Protein AF-A0A2S9FJS0-F1 (afdb_monomer_lite)

Sequence (184 aa):
WLSAYAKPGQVIAACWEDPPFFSSETDPLVGPGITASIGPLFGLWSHYLGDQWSIGDWDGFIAAVPRELADWQAHVALVVGTAEPSQNLREYDPEWGRAFITGSFAASCPHHVMLSQVKVPVLFTHHFRMIDEGSGGLIGACADPQAERVVQLVRRAGQRITYRSFPMMAHSMHGQDPTLFADT

Radius of gyration: 17.56 Å; chains: 1; bounding box: 42×35×49 Å

pLDDT: mean 89.98, std 10.53, range [45.78, 98.62]

Foldseek 3Di:
DDPDPDDPPPDAEEEAQAALQQQLACDGPDDHHVVLALLQVLVLLLQQCPDPVRNPVLVVSLVCLVPRDDPVSSVVVCVQDDVHGHPCSVVDDSVVSVCSNVRVVCPVPRSLVVLLQDDHAYEYEHEAWDQDPPSSGIDGSDDPGSLVSSCVSNVNSVYHYHYHYHNPDHSPCCVVPVPVVVVD

Structure (mmCIF, N/CA/C/O backbone):
data_AF-A0A2S9FJS0-F1
#
_entry.id   AF-A0A2S9FJS0-F1
#
loop_
_atom_site.group_PDB
_atom_site.id
_atom_site.type_symbol
_atom_site.label_atom_id
_atom_site.label_alt_id
_atom_site.label_comp_id
_atom_site.label_asym_id
_atom_site.label_entity_id
_atom_site.label_seq_id
_atom_site.pdbx_PDB_ins_code
_atom_site.Cartn_x
_atom_site.Cartn_y
_atom_site.Cartn_z
_atom_site.occupancy
_atom_site.B_iso_or_equiv
_atom_site.auth_seq_id
_atom_site.auth_comp_id
_atom_site.auth_asym_id
_atom_site.auth_atom_id
_atom_site.pdbx_PDB_model_num
ATOM 1 N N . TRP A 1 1 ? 4.093 0.765 8.298 1.00 46.88 1 TRP A N 1
ATOM 2 C CA . TRP A 1 1 ? 3.250 -0.433 8.068 1.00 46.88 1 TRP A CA 1
ATOM 3 C C . TRP A 1 1 ? 3.248 -1.424 9.225 1.00 46.88 1 TRP A C 1
ATOM 5 O O . TRP A 1 1 ? 3.291 -2.624 9.003 1.00 46.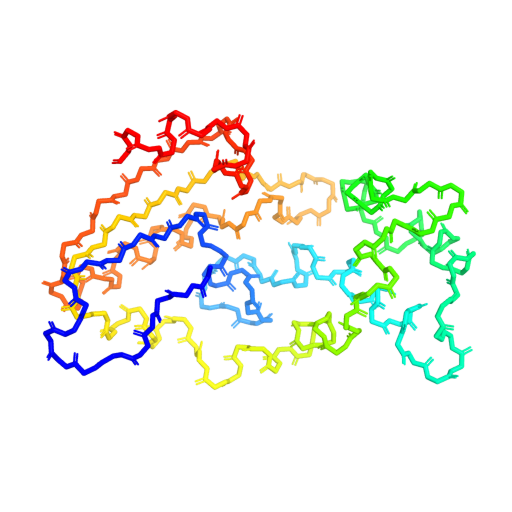88 1 TRP A O 1
ATOM 15 N N . LEU A 1 2 ? 3.176 -0.957 10.475 1.00 45.78 2 LEU A N 1
ATOM 16 C CA . LEU A 1 2 ? 3.283 -1.835 11.643 1.00 45.78 2 LEU A CA 1
ATOM 17 C C . LEU A 1 2 ? 2.132 -1.564 12.613 1.00 45.78 2 LEU A C 1
ATOM 19 O O . LEU A 1 2 ? 2.289 -0.874 13.614 1.00 45.78 2 LEU A O 1
ATOM 23 N N . SER A 1 3 ? 0.963 -2.134 12.316 1.00 55.38 3 SER A N 1
ATOM 24 C CA . SER A 1 3 ? -0.015 -2.422 13.369 1.00 55.38 3 SER A CA 1
ATOM 25 C C . SER A 1 3 ? 0.416 -3.717 14.043 1.00 55.38 3 SER A C 1
ATOM 27 O O . SER A 1 3 ? 0.196 -4.801 13.511 1.00 55.38 3 SER A O 1
ATOM 29 N N . ALA A 1 4 ? 1.109 -3.598 15.174 1.00 59.81 4 ALA A N 1
ATOM 30 C CA . ALA A 1 4 ? 1.678 -4.747 15.863 1.00 59.81 4 ALA A CA 1
ATOM 31 C C . ALA A 1 4 ? 0.588 -5.711 16.360 1.00 59.81 4 ALA A C 1
ATOM 33 O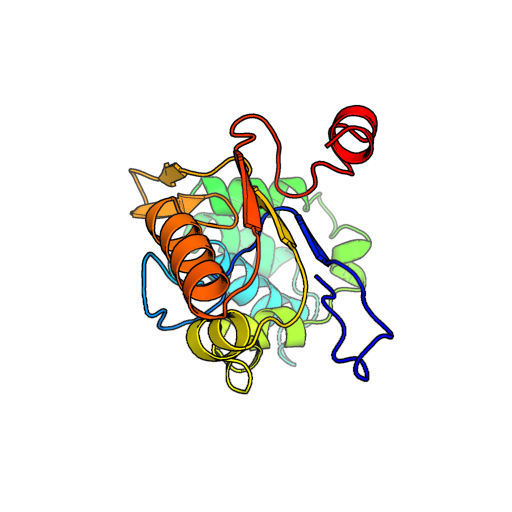 O . ALA A 1 4 ? -0.391 -5.291 16.983 1.00 59.81 4 ALA A O 1
ATOM 34 N N . TYR A 1 5 ? 0.803 -7.016 16.170 1.00 68.50 5 TYR A N 1
ATOM 35 C CA . TYR A 1 5 ? 0.072 -8.025 16.930 1.00 68.50 5 TYR A CA 1
ATOM 36 C C . TYR A 1 5 ? 0.541 -7.959 18.387 1.00 68.50 5 TYR A C 1
ATOM 38 O O . TYR A 1 5 ? 1.646 -8.384 18.722 1.00 68.50 5 TYR A O 1
ATOM 46 N N . ALA A 1 6 ? -0.288 -7.374 19.247 1.00 77.88 6 ALA A N 1
ATOM 47 C CA . ALA A 1 6 ? 0.041 -7.094 20.637 1.00 77.88 6 ALA A CA 1
ATOM 48 C C . ALA A 1 6 ? -0.974 -7.741 21.588 1.00 77.88 6 ALA A C 1
ATOM 50 O O . ALA A 1 6 ? -2.107 -8.045 21.204 1.00 77.88 6 ALA A O 1
ATOM 51 N N . LYS A 1 7 ? -0.587 -7.945 22.852 1.00 79.62 7 LYS A N 1
ATOM 52 C CA . LYS A 1 7 ? -1.515 -8.458 23.870 1.00 79.62 7 LYS A CA 1
ATOM 53 C C . LYS A 1 7 ? -2.625 -7.427 24.136 1.00 79.62 7 LYS A C 1
ATOM 55 O O . LYS A 1 7 ? -2.378 -6.223 23.998 1.00 79.62 7 LYS A O 1
ATOM 60 N N . PRO A 1 8 ? -3.825 -7.862 24.568 1.00 79.88 8 PRO A N 1
ATOM 61 C CA . PRO A 1 8 ? -4.893 -6.950 24.971 1.00 79.88 8 PRO A CA 1
ATOM 62 C C . PRO A 1 8 ? -4.386 -5.865 25.933 1.00 79.88 8 PRO A C 1
ATOM 64 O O . PRO A 1 8 ? -3.722 -6.170 26.922 1.00 79.88 8 PRO A O 1
ATOM 67 N N . GLY A 1 9 ? -4.674 -4.600 25.616 1.00 83.06 9 GLY A N 1
ATOM 68 C CA . GLY A 1 9 ? -4.259 -3.436 26.407 1.00 83.06 9 GLY A CA 1
ATOM 69 C C . GLY A 1 9 ? -2.855 -2.879 26.126 1.00 83.06 9 GLY A C 1
ATOM 70 O O . GLY A 1 9 ? -2.541 -1.816 26.648 1.00 83.06 9 GLY A O 1
ATOM 71 N N . GLN A 1 10 ? -2.017 -3.525 25.301 1.00 88.81 10 GLN A N 1
ATOM 72 C CA . GLN A 1 10 ? -0.701 -2.968 24.925 1.00 88.81 10 GLN A CA 1
ATOM 73 C C . GLN A 1 10 ? -0.774 -1.910 23.813 1.00 88.81 10 GLN A C 1
ATOM 75 O O . GLN A 1 10 ? 0.091 -1.044 23.733 1.00 88.81 10 GLN A O 1
ATOM 80 N N . VAL A 1 11 ? -1.795 -1.982 22.959 1.00 89.81 11 VAL A N 1
ATOM 81 C CA . VAL A 1 11 ? -2.090 -0.989 21.919 1.00 89.81 11 VAL A CA 1
ATOM 82 C C . VAL A 1 11 ? -3.442 -0.371 22.253 1.00 89.81 11 VAL A C 1
ATOM 84 O O . VAL A 1 11 ? -4.392 -1.096 22.548 1.00 89.81 11 VAL A O 1
ATOM 87 N N . ILE A 1 12 ? -3.518 0.962 22.226 1.00 91.50 12 ILE A N 1
ATOM 88 C CA . ILE A 1 12 ? -4.733 1.729 22.560 1.00 91.50 12 ILE A CA 1
ATOM 89 C C . ILE A 1 12 ? -5.402 2.366 21.337 1.00 91.50 12 ILE A C 1
ATOM 91 O O . ILE A 1 12 ? -6.588 2.677 21.388 1.00 91.50 12 ILE A O 1
ATOM 95 N N . ALA A 1 13 ? -4.654 2.546 20.248 1.00 92.81 13 ALA A N 1
ATOM 96 C CA . ALA A 1 13 ? -5.101 3.049 18.953 1.00 92.81 13 ALA A CA 1
ATOM 97 C C . ALA A 1 13 ? -4.080 2.647 17.874 1.00 92.81 13 ALA A C 1
ATOM 99 O O . ALA A 1 13 ? -2.946 2.297 18.206 1.00 92.81 13 ALA A O 1
ATOM 100 N N . ALA A 1 14 ? -4.458 2.723 16.599 1.00 93.44 14 ALA A N 1
ATOM 101 C CA . ALA A 1 14 ? -3.545 2.567 15.467 1.00 93.44 14 ALA A CA 1
ATOM 102 C C . ALA A 1 14 ? -3.646 3.764 14.509 1.00 93.44 14 ALA A C 1
ATOM 104 O O . ALA A 1 14 ? -4.745 4.246 14.238 1.00 93.44 14 ALA A O 1
ATOM 105 N N . CYS A 1 15 ? -2.505 4.210 13.980 1.00 94.31 15 CYS A N 1
ATOM 106 C CA . CYS A 1 15 ? -2.443 5.127 12.844 1.00 94.31 15 CYS A CA 1
ATOM 107 C C . CYS A 1 15 ? -2.043 4.336 11.593 1.00 94.31 15 CYS A C 1
ATOM 109 O O . CYS A 1 15 ? -1.062 3.585 11.611 1.00 94.31 15 CYS A O 1
ATOM 111 N N . TRP A 1 16 ? -2.830 4.471 10.531 1.00 95.56 16 TRP A N 1
ATOM 112 C CA . TRP A 1 16 ? -2.608 3.868 9.224 1.00 95.56 16 TRP A CA 1
ATOM 113 C C . TRP A 1 16 ? -2.436 4.978 8.200 1.00 95.56 16 TRP A C 1
ATOM 115 O O . TRP A 1 16 ? -3.412 5.575 7.745 1.00 95.56 16 TRP A O 1
ATOM 125 N N . GLU A 1 17 ? -1.182 5.236 7.859 1.00 96.00 17 GLU A N 1
ATOM 126 C CA . GLU A 1 17 ? -0.817 6.200 6.836 1.00 96.00 17 GLU A CA 1
ATOM 127 C C . GLU A 1 17 ? -0.865 5.542 5.454 1.00 96.00 17 GLU A C 1
ATOM 129 O O . GLU A 1 17 ? -0.035 4.692 5.163 1.00 96.00 17 GLU A O 1
ATOM 134 N N . ASP A 1 18 ? -1.860 5.909 4.647 1.00 96.75 18 ASP A N 1
ATOM 135 C CA . ASP A 1 18 ? -2.085 5.533 3.238 1.00 96.75 18 ASP A CA 1
ATOM 136 C C . ASP A 1 18 ? -2.119 4.037 2.847 1.00 96.75 18 ASP A C 1
ATOM 138 O O . ASP A 1 18 ? -1.372 3.611 1.967 1.00 96.75 18 ASP A O 1
ATOM 142 N N . PRO A 1 19 ? -2.931 3.173 3.496 1.00 95.12 19 PRO A N 1
ATOM 143 C CA . PRO A 1 19 ? -2.927 1.726 3.257 1.00 95.12 19 PRO A CA 1
ATOM 144 C C . PRO A 1 19 ? -3.186 1.236 1.836 1.00 95.12 19 PRO A C 1
ATOM 146 O O . PRO A 1 19 ? -4.333 1.294 1.399 1.00 95.12 19 PRO A O 1
ATOM 149 N N . PRO A 1 20 ? -2.227 0.510 1.216 1.00 95.06 20 PRO A N 1
ATOM 150 C CA . PRO A 1 20 ? -2.509 -0.398 0.116 1.00 95.06 20 PRO A CA 1
ATOM 151 C C . PRO A 1 20 ? -3.174 -1.688 0.626 1.00 95.06 20 PRO A C 1
ATOM 153 O O . PRO A 1 20 ? -2.790 -2.809 0.283 1.00 95.06 20 PRO A O 1
ATOM 156 N N . PHE A 1 21 ? -4.178 -1.540 1.496 1.00 95.88 21 PHE A N 1
ATOM 157 C CA . PHE A 1 21 ? -5.095 -2.621 1.816 1.00 95.88 21 PHE A CA 1
ATOM 158 C C . PHE A 1 21 ? -5.835 -2.998 0.536 1.00 95.88 21 PHE A C 1
ATOM 160 O O . PHE A 1 21 ? -6.301 -2.124 -0.195 1.00 95.88 21 PHE A O 1
ATOM 167 N N . PHE A 1 22 ? -5.954 -4.304 0.298 1.00 96.62 22 PHE A N 1
ATOM 168 C CA . PHE A 1 22 ? -6.443 -4.907 -0.947 1.00 96.62 22 PHE A CA 1
ATOM 169 C C . PHE A 1 22 ? -5.499 -4.722 -2.143 1.00 96.62 22 PHE A C 1
ATOM 171 O O . PHE A 1 22 ? -5.078 -5.710 -2.724 1.00 96.62 22 PHE A O 1
ATOM 178 N N . SER A 1 23 ? -5.073 -3.512 -2.485 1.00 96.50 23 SER A N 1
ATOM 179 C CA . SER A 1 23 ? -4.191 -3.266 -3.642 1.00 96.50 23 SER A CA 1
ATOM 180 C C . SER A 1 23 ? -2.799 -3.904 -3.569 1.00 96.50 23 SER A C 1
ATOM 182 O O . SER A 1 23 ? -2.145 -4.027 -4.598 1.00 96.50 23 SER A O 1
ATOM 184 N N . SER A 1 24 ? -2.335 -4.344 -2.395 1.00 94.75 24 SER A N 1
ATOM 185 C CA . SER A 1 24 ? -1.127 -5.178 -2.263 1.00 94.75 24 SER A CA 1
ATOM 186 C C . SER A 1 24 ? -1.376 -6.691 -2.398 1.00 94.75 24 SER A C 1
ATOM 188 O O . SER A 1 24 ? -0.421 -7.467 -2.418 1.00 94.75 24 SER A O 1
ATOM 190 N N . GLU A 1 25 ? -2.632 -7.128 -2.517 1.00 95.56 25 GLU A N 1
ATOM 191 C CA . GLU A 1 25 ? -3.011 -8.510 -2.839 1.00 95.56 25 GLU A CA 1
ATOM 192 C C . GLU A 1 25 ? -2.953 -8.730 -4.361 1.00 95.56 25 GLU A C 1
ATOM 194 O O . GLU A 1 25 ? -3.166 -7.808 -5.151 1.00 95.56 25 GLU A O 1
ATOM 199 N N . THR A 1 26 ? -2.686 -9.963 -4.794 1.00 95.44 26 THR A N 1
ATOM 200 C CA . THR A 1 26 ? -2.729 -10.347 -6.217 1.00 95.44 26 THR A CA 1
ATOM 201 C C . THR A 1 26 ? -4.155 -10.530 -6.737 1.00 95.44 26 THR A C 1
ATOM 203 O O . THR A 1 26 ? -4.421 -10.192 -7.886 1.00 95.44 26 THR A O 1
ATOM 206 N N . ASP A 1 27 ? -5.066 -11.011 -5.887 1.00 94.38 27 ASP A N 1
ATOM 207 C CA . ASP A 1 27 ? -6.500 -11.182 -6.165 1.00 94.38 27 ASP A CA 1
ATOM 208 C C . ASP A 1 27 ? -7.334 -10.585 -5.012 1.00 94.38 27 ASP A C 1
ATOM 210 O O . ASP A 1 27 ? -7.745 -11.300 -4.090 1.00 94.38 27 ASP A O 1
ATOM 214 N N . PRO A 1 28 ? -7.500 -9.250 -4.966 1.00 95.56 28 PRO A N 1
ATOM 215 C CA . PRO A 1 28 ? -8.224 -8.598 -3.887 1.00 95.56 28 PRO A CA 1
ATOM 216 C C . PRO A 1 28 ? -9.738 -8.765 -3.969 1.00 95.56 28 PRO A C 1
ATOM 218 O O . PRO A 1 28 ? -10.357 -8.693 -5.026 1.00 95.56 28 PRO A O 1
ATOM 221 N N . LEU A 1 29 ? -10.370 -8.784 -2.793 1.00 96.06 29 LEU A N 1
ATOM 222 C CA . LEU A 1 29 ? -11.834 -8.764 -2.657 1.00 96.06 29 LEU A CA 1
ATOM 223 C C . LEU A 1 29 ? -12.498 -7.513 -3.283 1.00 96.06 29 LEU A C 1
ATOM 225 O O . LEU A 1 29 ? -13.712 -7.495 -3.491 1.00 96.06 29 LEU A O 1
ATOM 229 N N . VAL A 1 30 ? -11.743 -6.432 -3.498 1.00 97.38 30 VAL A N 1
ATOM 230 C CA . VAL A 1 30 ? -12.244 -5.153 -4.017 1.00 97.38 30 VAL A CA 1
ATOM 231 C C . VAL A 1 30 ? -11.127 -4.349 -4.689 1.00 97.38 30 VAL A C 1
ATOM 233 O O . VAL A 1 30 ? -10.017 -4.260 -4.168 1.00 97.38 30 VAL A O 1
ATOM 236 N N . GLY A 1 31 ? -11.456 -3.689 -5.803 1.00 96.12 31 GLY A N 1
ATOM 237 C CA . GLY A 1 31 ? -10.547 -2.796 -6.527 1.00 96.12 31 GLY A CA 1
ATOM 238 C C . GLY A 1 31 ? -9.400 -3.518 -7.253 1.00 96.12 31 GLY A C 1
ATOM 239 O O . GLY A 1 31 ? -9.389 -4.745 -7.318 1.00 96.12 31 GLY A O 1
ATOM 240 N N . PRO A 1 32 ? -8.452 -2.765 -7.832 1.00 96.62 32 PRO A N 1
ATOM 241 C CA . PRO A 1 32 ? -7.289 -3.328 -8.514 1.00 96.62 32 PRO A CA 1
ATOM 242 C C . PRO A 1 32 ? -6.270 -3.895 -7.515 1.00 96.62 32 PRO A C 1
ATOM 244 O O . PRO A 1 32 ? -6.034 -3.303 -6.460 1.00 96.62 32 PRO A O 1
ATOM 247 N N . GLY A 1 33 ? -5.674 -5.038 -7.862 1.00 96.06 33 GLY A N 1
ATOM 248 C CA . GLY A 1 33 ? -4.585 -5.676 -7.113 1.00 96.06 33 GLY A CA 1
ATOM 249 C C . GLY A 1 33 ? -3.197 -5.202 -7.544 1.00 96.06 33 GLY A C 1
ATOM 250 O O . GLY A 1 33 ? -3.056 -4.362 -8.435 1.00 96.06 33 GLY A O 1
ATOM 251 N N . ILE A 1 34 ? -2.158 -5.783 -6.944 1.00 95.94 34 ILE A N 1
ATOM 252 C CA . ILE A 1 34 ? -0.774 -5.294 -7.057 1.00 95.94 34 ILE A CA 1
ATOM 253 C C . ILE A 1 34 ? -0.238 -5.338 -8.491 1.00 95.94 34 ILE A C 1
ATOM 255 O O . ILE A 1 34 ? 0.489 -4.441 -8.916 1.00 95.94 34 ILE A O 1
ATOM 259 N N . THR A 1 35 ? -0.654 -6.338 -9.268 1.00 94.88 35 THR A N 1
ATOM 260 C CA . THR A 1 35 ? -0.325 -6.509 -10.693 1.00 94.88 35 THR A CA 1
ATOM 261 C C . THR A 1 35 ? -0.952 -5.437 -11.589 1.00 94.88 35 THR A C 1
ATOM 263 O O . THR A 1 35 ? -0.402 -5.140 -12.644 1.00 94.88 35 THR A O 1
ATOM 266 N N . ALA A 1 36 ? -2.048 -4.814 -11.146 1.00 94.94 36 ALA A N 1
ATOM 267 C CA . ALA A 1 36 ? -2.696 -3.658 -11.768 1.00 94.94 36 ALA A CA 1
ATOM 268 C C . ALA A 1 36 ? -2.339 -2.337 -11.048 1.00 94.94 36 ALA A C 1
ATOM 270 O O . ALA A 1 36 ? -3.096 -1.369 -11.090 1.00 94.94 36 ALA A O 1
ATOM 271 N N . SER A 1 37 ? -1.199 -2.296 -10.353 1.00 95.25 37 SER A N 1
ATOM 272 C CA . SER A 1 37 ? -0.650 -1.111 -9.684 1.00 95.25 37 SER A CA 1
ATOM 273 C C . SER A 1 37 ? 0.882 -1.115 -9.814 1.00 95.25 37 SER A C 1
ATOM 275 O O . SER A 1 37 ? 1.389 -1.274 -10.920 1.00 95.25 37 SER A O 1
ATOM 277 N N . ILE A 1 38 ? 1.653 -0.938 -8.737 1.00 94.31 38 ILE A N 1
ATOM 278 C CA . ILE A 1 38 ? 3.127 -0.850 -8.773 1.00 94.31 38 ILE A CA 1
ATOM 279 C C . ILE A 1 38 ? 3.843 -2.200 -9.016 1.00 94.31 38 ILE A C 1
ATOM 281 O O . ILE A 1 38 ? 5.045 -2.227 -9.273 1.00 94.31 38 ILE A O 1
ATOM 285 N N . GLY A 1 39 ? 3.126 -3.328 -8.972 1.00 94.69 39 GLY A N 1
ATOM 286 C CA . GLY A 1 39 ? 3.680 -4.685 -9.056 1.00 94.69 39 GLY A CA 1
ATOM 287 C C . GLY A 1 39 ? 4.613 -4.978 -10.242 1.00 94.69 39 GLY A C 1
ATOM 288 O O . GLY A 1 39 ? 5.627 -5.633 -10.015 1.00 94.69 39 GLY A O 1
ATOM 289 N N . PRO A 1 40 ? 4.366 -4.491 -11.475 1.00 94.75 40 PRO A N 1
ATOM 290 C CA . PRO A 1 40 ? 5.295 -4.675 -12.594 1.00 94.75 40 PRO A CA 1
ATOM 291 C C . PRO A 1 40 ? 6.713 -4.144 -12.320 1.00 94.75 40 PRO A C 1
ATOM 293 O O . PRO A 1 40 ? 7.690 -4.808 -12.665 1.00 94.75 40 PRO A O 1
ATOM 296 N N . LEU A 1 41 ? 6.852 -3.020 -11.603 1.00 92.25 41 LEU A N 1
ATOM 297 C CA . LEU A 1 41 ? 8.162 -2.500 -11.185 1.00 92.25 41 LEU A CA 1
ATOM 298 C C . LEU A 1 41 ? 8.843 -3.427 -10.166 1.00 92.25 41 LEU A C 1
ATOM 300 O O . LEU A 1 41 ? 10.043 -3.677 -10.263 1.00 92.25 41 LEU A O 1
ATOM 304 N N . PHE A 1 42 ? 8.082 -3.996 -9.227 1.00 92.50 42 PHE A N 1
ATOM 305 C CA . PHE A 1 42 ? 8.603 -5.003 -8.294 1.00 92.50 42 PHE A CA 1
ATOM 306 C C . PHE A 1 42 ? 9.023 -6.296 -9.013 1.00 92.50 42 PHE A C 1
ATOM 308 O O . PHE A 1 42 ? 9.975 -6.946 -8.584 1.00 92.50 42 PHE A O 1
ATOM 315 N N . GLY A 1 43 ? 8.362 -6.639 -10.125 1.00 92.06 43 GLY A N 1
ATOM 316 C CA . GLY A 1 43 ? 8.775 -7.704 -11.041 1.00 92.06 43 GLY A CA 1
ATOM 317 C C . GLY A 1 43 ? 10.149 -7.447 -11.650 1.00 92.06 43 GLY A C 1
ATOM 318 O O . GLY A 1 43 ? 11.037 -8.291 -11.529 1.00 92.06 43 GLY A O 1
ATOM 319 N N . LEU A 1 44 ? 10.358 -6.257 -12.220 1.00 91.25 44 LEU A N 1
ATOM 320 C CA . LEU A 1 44 ? 11.657 -5.869 -12.772 1.00 91.25 44 LEU A CA 1
ATOM 321 C C . LEU A 1 44 ? 12.758 -5.828 -11.703 1.00 91.25 44 LEU A C 1
ATOM 323 O O . LEU A 1 44 ? 13.839 -6.357 -11.945 1.00 91.25 44 LEU A O 1
ATOM 327 N N . TRP A 1 45 ? 12.501 -5.274 -10.514 1.00 89.69 45 TRP A N 1
ATOM 328 C CA . TRP A 1 45 ? 13.485 -5.298 -9.421 1.00 89.69 45 TRP A CA 1
ATOM 329 C C . TRP A 1 45 ? 13.798 -6.720 -8.943 1.00 89.69 45 TRP A C 1
ATOM 331 O O . TRP A 1 45 ? 14.966 -7.046 -8.764 1.00 89.69 45 TRP A O 1
ATOM 341 N N . SER A 1 46 ? 12.795 -7.592 -8.791 1.00 90.00 46 SER A N 1
ATOM 342 C CA . SER A 1 46 ? 13.026 -9.003 -8.449 1.00 90.00 46 SER A CA 1
ATOM 343 C C . SER A 1 46 ? 13.924 -9.693 -9.480 1.00 90.00 46 SER A C 1
ATOM 345 O O . SER A 1 46 ? 14.818 -10.444 -9.097 1.00 90.00 46 SER A O 1
ATOM 347 N N . HIS A 1 47 ? 13.695 -9.445 -10.771 1.00 90.12 47 HIS A N 1
ATOM 348 C CA . HIS A 1 47 ? 14.434 -10.099 -11.845 1.00 90.12 47 HIS A CA 1
ATOM 349 C C . HIS A 1 47 ? 15.866 -9.557 -11.982 1.00 90.12 47 HIS A C 1
ATOM 351 O O . HIS A 1 47 ? 16.832 -10.314 -11.886 1.00 90.12 47 HIS A O 1
ATOM 357 N N . TYR A 1 48 ? 16.016 -8.239 -12.144 1.00 88.31 48 TYR A N 1
ATOM 358 C CA . TYR A 1 48 ? 17.294 -7.577 -12.438 1.00 88.31 48 TYR A CA 1
ATOM 359 C C . TYR A 1 48 ? 18.161 -7.270 -11.206 1.00 88.31 48 TYR A C 1
ATOM 361 O O . TYR A 1 48 ? 19.302 -6.837 -11.349 1.00 88.31 48 TYR A O 1
ATOM 369 N N . LEU A 1 49 ? 17.656 -7.477 -9.985 1.00 85.81 49 LEU A N 1
ATOM 370 C CA . LEU A 1 49 ? 18.458 -7.349 -8.761 1.00 85.81 49 LEU A CA 1
ATOM 371 C C . LEU A 1 49 ? 18.638 -8.689 -8.021 1.00 85.81 49 LEU A C 1
ATOM 373 O O . LEU A 1 49 ? 19.511 -8.762 -7.160 1.00 85.81 49 LEU A O 1
ATOM 377 N N . GLY A 1 50 ? 17.867 -9.743 -8.344 1.00 78.56 50 GLY A N 1
ATOM 378 C CA . GLY A 1 50 ? 17.766 -10.951 -7.506 1.00 78.56 50 GLY A CA 1
ATOM 379 C C . GLY A 1 50 ? 18.042 -12.318 -8.121 1.00 78.56 50 GLY A C 1
ATOM 380 O O . GLY A 1 50 ? 18.599 -13.173 -7.429 1.00 78.56 50 GLY A O 1
ATOM 381 N N . ASP A 1 51 ? 17.675 -12.573 -9.377 1.00 70.31 51 ASP A N 1
ATOM 382 C CA . ASP A 1 51 ? 17.871 -13.908 -9.958 1.00 70.31 51 ASP A CA 1
ATOM 383 C C . ASP A 1 51 ? 19.354 -14.162 -10.275 1.00 70.31 51 ASP A C 1
ATOM 385 O O . ASP A 1 51 ? 20.041 -13.301 -10.813 1.00 70.31 51 ASP A O 1
ATOM 389 N N . GLN A 1 52 ? 19.859 -15.371 -9.993 1.00 60.88 52 GLN A N 1
ATOM 390 C CA . GLN A 1 52 ? 21.297 -15.721 -10.006 1.00 60.88 52 GLN A CA 1
ATOM 391 C C . GLN A 1 52 ? 22.093 -15.295 -11.263 1.00 60.88 52 GLN A C 1
ATOM 393 O O . GLN A 1 52 ? 23.311 -15.137 -11.190 1.00 60.88 52 GLN A O 1
ATOM 398 N N . TRP A 1 53 ? 21.427 -15.133 -12.408 1.00 57.34 53 TRP A N 1
ATOM 399 C CA . TRP A 1 53 ? 22.030 -14.774 -13.697 1.00 57.34 53 TRP A CA 1
ATOM 400 C C . TRP A 1 53 ? 21.952 -13.277 -14.039 1.00 57.34 53 TRP A C 1
ATOM 402 O O . TRP A 1 53 ? 22.566 -12.857 -15.015 1.00 57.34 53 TRP A O 1
ATOM 412 N N . SER A 1 54 ? 21.219 -12.498 -13.245 1.00 64.06 54 SER A N 1
ATOM 413 C CA . SER A 1 54 ? 20.912 -11.078 -13.450 1.00 64.06 54 SER A CA 1
ATOM 414 C C . SER A 1 54 ? 21.074 -10.226 -12.182 1.00 64.06 54 SER A C 1
ATOM 416 O O . SER A 1 54 ? 20.763 -9.044 -12.228 1.00 64.06 54 SER A O 1
ATOM 418 N N . ILE A 1 55 ? 21.575 -10.765 -11.057 1.00 77.25 55 ILE A N 1
ATOM 419 C CA . ILE A 1 55 ? 21.870 -9.985 -9.835 1.00 77.25 55 ILE A CA 1
ATOM 420 C C . ILE A 1 55 ? 22.738 -8.763 -10.172 1.00 77.25 55 ILE A C 1
ATOM 422 O O . ILE A 1 55 ? 23.904 -8.898 -10.548 1.00 77.25 55 ILE A O 1
ATOM 426 N N . GLY A 1 56 ? 22.174 -7.571 -9.969 1.00 79.00 56 GLY A N 1
ATOM 427 C CA . GLY A 1 56 ? 22.861 -6.297 -10.182 1.00 79.00 56 GLY A CA 1
ATOM 428 C C . GLY A 1 56 ? 22.934 -5.846 -11.644 1.00 79.00 56 GLY A C 1
ATOM 429 O O . GLY A 1 56 ? 23.715 -4.943 -11.942 1.00 79.00 56 GLY A O 1
ATOM 430 N N . ASP A 1 57 ? 22.139 -6.431 -12.545 1.00 88.00 57 ASP A N 1
ATOM 431 C CA . ASP A 1 57 ? 22.045 -6.033 -13.955 1.00 88.00 57 ASP A CA 1
ATOM 432 C C . ASP A 1 57 ? 21.244 -4.726 -14.119 1.00 88.00 57 ASP A C 1
ATOM 434 O O . ASP A 1 57 ? 20.091 -4.690 -14.558 1.00 88.00 57 ASP A O 1
ATOM 438 N N . TRP A 1 58 ? 21.877 -3.622 -13.719 1.00 87.69 58 TRP A N 1
ATOM 439 C CA . TRP A 1 58 ? 21.311 -2.277 -13.812 1.00 87.69 58 TRP A CA 1
ATOM 440 C C . TRP A 1 58 ? 21.076 -1.836 -15.262 1.00 87.69 58 TRP A C 1
ATOM 442 O O . TRP A 1 58 ? 20.046 -1.232 -15.559 1.00 87.69 58 TRP A O 1
ATOM 452 N N . ASP A 1 59 ? 21.984 -2.182 -16.178 1.00 88.75 59 ASP A N 1
ATOM 453 C CA . ASP A 1 59 ? 21.843 -1.862 -17.602 1.00 88.75 59 ASP A CA 1
ATOM 454 C C . ASP A 1 59 ? 20.641 -2.598 -18.218 1.00 88.75 59 ASP A C 1
ATOM 456 O O . ASP A 1 59 ? 19.842 -1.993 -18.942 1.00 88.75 59 ASP A O 1
ATOM 460 N N . GLY A 1 60 ? 20.457 -3.882 -17.887 1.00 89.88 60 GLY A N 1
ATOM 461 C CA . GLY A 1 60 ? 19.286 -4.667 -18.268 1.00 89.88 60 GLY A CA 1
ATOM 462 C C . GLY A 1 60 ? 17.986 -4.098 -17.703 1.00 89.88 60 GLY A C 1
ATOM 463 O O . GLY A 1 60 ? 17.023 -3.936 -18.458 1.00 89.88 60 GLY A O 1
ATOM 464 N N . PHE A 1 61 ? 17.975 -3.704 -16.424 1.00 89.75 61 PHE A N 1
ATOM 465 C CA . PHE A 1 61 ? 16.838 -3.028 -15.789 1.00 89.75 61 PHE A CA 1
ATOM 466 C C . PHE A 1 61 ? 16.450 -1.743 -16.535 1.00 89.75 61 PHE A C 1
ATOM 468 O O . PHE A 1 61 ? 15.299 -1.591 -16.953 1.00 89.75 61 PHE A O 1
ATOM 475 N N . ILE A 1 62 ? 17.408 -0.838 -16.764 1.00 88.62 62 ILE A N 1
ATOM 476 C CA . ILE A 1 62 ? 17.179 0.431 -17.473 1.00 88.62 62 ILE A CA 1
ATOM 477 C C . ILE A 1 62 ? 16.692 0.188 -18.909 1.00 88.62 62 ILE A C 1
ATOM 479 O O . ILE A 1 62 ? 15.801 0.894 -19.385 1.00 88.62 62 ILE A O 1
ATOM 483 N N . ALA A 1 63 ? 17.211 -0.835 -19.593 1.00 90.12 63 ALA A N 1
ATOM 484 C CA . ALA A 1 63 ? 16.758 -1.206 -20.932 1.00 90.12 63 ALA A CA 1
ATOM 485 C C . ALA A 1 63 ? 15.339 -1.814 -20.956 1.00 90.12 63 ALA A C 1
ATOM 487 O O . ALA A 1 63 ? 14.654 -1.700 -21.977 1.00 90.12 63 ALA A O 1
ATOM 488 N N . ALA A 1 64 ? 14.901 -2.469 -19.875 1.00 91.06 64 ALA A N 1
ATOM 489 C CA . ALA A 1 64 ? 13.583 -3.094 -19.742 1.00 91.06 64 ALA A CA 1
ATOM 490 C C . ALA A 1 64 ? 12.469 -2.103 -19.380 1.00 91.06 64 ALA A C 1
ATOM 492 O O . ALA A 1 64 ? 11.380 -2.185 -19.950 1.00 91.06 64 ALA A O 1
ATOM 493 N N . VAL A 1 65 ? 12.751 -1.127 -18.509 1.00 90.56 65 VAL A N 1
ATOM 494 C CA . VAL A 1 65 ? 11.795 -0.102 -18.042 1.00 90.56 65 VAL A CA 1
ATOM 495 C C . VAL A 1 65 ? 10.887 0.466 -19.153 1.00 90.56 65 VAL A C 1
ATOM 497 O O . VAL A 1 65 ? 9.673 0.335 -19.015 1.00 90.56 65 VAL A O 1
ATOM 500 N N . PRO A 1 66 ? 11.390 1.027 -20.275 1.00 89.62 66 PRO A N 1
ATOM 501 C CA . PRO A 1 66 ? 10.537 1.629 -21.309 1.00 89.62 66 PRO A CA 1
ATOM 502 C C . PRO A 1 66 ? 9.802 0.614 -22.206 1.00 89.62 66 PRO A C 1
ATOM 504 O O . PRO A 1 66 ? 9.080 1.019 -23.114 1.00 89.62 66 PRO A O 1
ATOM 507 N N . ARG A 1 67 ? 10.015 -0.695 -22.014 1.00 90.88 67 ARG A N 1
ATOM 508 C CA . ARG A 1 67 ? 9.350 -1.770 -22.772 1.00 90.88 67 ARG A CA 1
ATOM 509 C C . ARG A 1 67 ? 8.276 -2.493 -21.963 1.00 90.88 67 ARG A C 1
ATOM 511 O O . ARG A 1 67 ? 7.356 -3.048 -22.555 1.00 90.88 67 ARG A O 1
ATOM 518 N N . GLU A 1 68 ? 8.439 -2.543 -20.643 1.00 91.06 68 GLU A N 1
ATOM 519 C CA . GLU A 1 68 ? 7.697 -3.448 -19.754 1.00 91.06 68 GLU A CA 1
ATOM 520 C C . GLU A 1 68 ? 6.867 -2.716 -18.687 1.00 91.06 68 GLU A C 1
ATOM 522 O O . GLU A 1 68 ? 6.022 -3.337 -18.043 1.00 91.06 68 GLU A O 1
ATOM 527 N N . LEU A 1 69 ? 7.059 -1.402 -18.522 1.00 91.75 69 LEU A N 1
ATOM 528 C CA . LEU A 1 69 ? 6.304 -0.561 -17.593 1.00 91.75 69 LEU A CA 1
ATOM 529 C C . LEU A 1 69 ? 5.409 0.449 -18.319 1.00 91.75 69 LEU A C 1
ATOM 531 O O . LEU A 1 69 ? 5.741 0.936 -19.397 1.00 91.75 69 LEU A O 1
ATOM 535 N N . ALA A 1 70 ? 4.303 0.825 -17.676 1.00 91.19 70 ALA A N 1
ATOM 536 C CA . ALA A 1 70 ? 3.538 2.014 -18.042 1.00 91.19 70 ALA A CA 1
ATOM 537 C C . ALA A 1 70 ? 4.332 3.297 -17.725 1.00 91.19 70 ALA A C 1
ATOM 539 O O . ALA A 1 70 ? 5.127 3.316 -16.783 1.00 91.19 70 ALA A O 1
ATOM 540 N N . ASP A 1 71 ? 4.069 4.393 -18.443 1.00 90.12 71 ASP A N 1
ATOM 541 C CA . ASP A 1 71 ? 4.818 5.659 -18.330 1.00 90.12 71 ASP A CA 1
ATOM 542 C C . ASP A 1 71 ? 4.983 6.158 -16.883 1.00 90.12 71 ASP A C 1
ATOM 544 O O . ASP A 1 71 ? 6.061 6.608 -16.489 1.00 90.12 71 ASP A O 1
ATOM 548 N N . TRP A 1 72 ? 3.942 6.036 -16.053 1.00 88.50 72 TRP A N 1
ATOM 549 C CA . TRP A 1 72 ? 3.992 6.451 -14.648 1.00 88.50 72 TRP A CA 1
ATOM 550 C C . TRP A 1 72 ? 4.871 5.531 -13.782 1.00 88.50 72 TRP A C 1
ATOM 552 O O . TRP A 1 72 ? 5.590 6.013 -12.906 1.00 88.50 72 TRP A O 1
ATOM 562 N N . GLN A 1 73 ? 4.868 4.220 -14.042 1.00 88.62 73 GLN A N 1
ATOM 563 C CA . GLN A 1 73 ? 5.740 3.250 -13.370 1.00 88.62 73 GLN A CA 1
ATOM 564 C C . GLN A 1 73 ? 7.197 3.462 -13.799 1.00 88.62 73 GLN A C 1
ATOM 566 O O . GLN A 1 73 ? 8.092 3.425 -12.956 1.00 88.62 73 GLN A O 1
ATOM 571 N N . ALA A 1 74 ? 7.434 3.741 -15.085 1.00 86.88 74 ALA A N 1
ATOM 572 C CA . ALA A 1 74 ? 8.744 4.100 -15.616 1.00 86.88 74 ALA A CA 1
ATOM 573 C C . ALA A 1 74 ? 9.262 5.413 -15.007 1.00 86.88 74 ALA A C 1
ATOM 575 O O . ALA A 1 74 ? 10.428 5.495 -14.626 1.00 86.88 74 ALA A O 1
ATOM 576 N N . HIS A 1 75 ? 8.396 6.416 -14.824 1.00 85.31 75 HIS A N 1
ATOM 577 C CA . HIS A 1 75 ? 8.752 7.639 -14.107 1.00 85.31 75 HIS A CA 1
ATOM 578 C C . HIS A 1 75 ? 9.157 7.347 -12.656 1.00 85.31 75 HIS A C 1
ATOM 580 O O . HIS A 1 75 ? 10.220 7.790 -12.229 1.00 85.31 75 HIS A O 1
ATOM 586 N N . VAL A 1 76 ? 8.377 6.546 -11.916 1.00 83.38 76 VAL A N 1
ATOM 587 C CA . VAL A 1 76 ? 8.744 6.122 -10.551 1.00 83.38 76 VAL A CA 1
ATOM 588 C C . VAL A 1 76 ? 10.091 5.394 -10.548 1.00 83.38 76 VAL A C 1
ATOM 590 O O . VAL A 1 76 ? 10.952 5.747 -9.748 1.00 83.38 76 VAL A O 1
ATOM 593 N N . ALA A 1 77 ? 10.307 4.444 -11.462 1.00 80.62 77 ALA A N 1
ATOM 594 C CA . ALA A 1 77 ? 11.545 3.672 -11.590 1.00 80.62 77 ALA A CA 1
ATOM 595 C C . ALA A 1 77 ? 12.786 4.550 -11.830 1.00 80.62 77 ALA A C 1
ATOM 597 O O . ALA A 1 77 ? 13.828 4.342 -11.207 1.00 80.62 77 ALA A O 1
ATOM 598 N N . LEU A 1 78 ? 12.669 5.544 -12.715 1.00 70.44 78 LEU A N 1
ATOM 599 C CA . LEU A 1 78 ? 13.774 6.409 -13.135 1.00 70.44 78 LEU A CA 1
ATOM 600 C C . LEU A 1 78 ? 13.997 7.601 -12.194 1.00 70.44 78 LEU A C 1
ATOM 602 O O . LEU A 1 78 ? 15.113 8.099 -12.110 1.00 70.44 78 LEU A O 1
ATOM 606 N N . VAL A 1 79 ? 13.004 8.016 -11.402 1.00 65.25 79 VAL A N 1
ATOM 607 C CA . VAL A 1 79 ? 13.224 8.962 -10.289 1.00 65.25 79 VAL A CA 1
ATOM 608 C C . VAL A 1 79 ? 14.113 8.345 -9.195 1.00 65.25 79 VAL A C 1
ATOM 610 O O . VAL A 1 79 ? 14.827 9.077 -8.511 1.00 65.25 79 VAL A O 1
ATOM 613 N N . VAL A 1 80 ? 14.152 7.011 -9.071 1.00 54.66 80 VAL A N 1
ATOM 614 C CA . VAL A 1 80 ? 15.136 6.293 -8.230 1.00 54.66 80 VAL A CA 1
ATOM 615 C C . VAL A 1 80 ? 16.452 5.972 -8.964 1.00 54.66 80 VAL A C 1
ATOM 617 O O . VAL A 1 80 ? 17.402 5.511 -8.331 1.00 54.66 80 VAL A O 1
ATOM 620 N N . GLY A 1 81 ? 16.524 6.177 -10.283 1.00 52.44 81 GLY A N 1
ATOM 621 C CA . GLY A 1 81 ? 17.581 5.647 -11.145 1.00 52.44 81 GLY A CA 1
ATOM 622 C C . GLY A 1 81 ? 18.418 6.721 -11.834 1.00 52.44 81 GLY A C 1
ATOM 623 O O . GLY A 1 81 ? 17.975 7.363 -12.782 1.00 52.44 81 GLY A O 1
ATOM 624 N N . THR A 1 82 ? 19.670 6.876 -11.400 1.00 58.47 82 THR A N 1
ATOM 625 C CA . THR A 1 82 ? 20.664 7.683 -12.130 1.00 58.47 82 THR A CA 1
ATOM 626 C C . THR A 1 82 ? 21.400 6.808 -13.158 1.00 58.47 82 THR A C 1
ATOM 628 O O . THR A 1 82 ? 20.967 5.694 -13.448 1.00 58.47 82 THR A O 1
ATOM 631 N N . ALA A 1 83 ? 22.552 7.257 -13.676 1.00 67.81 83 ALA A N 1
ATOM 632 C CA . ALA A 1 83 ? 23.473 6.365 -14.397 1.00 67.81 83 ALA A CA 1
ATOM 633 C C . ALA A 1 83 ? 23.881 5.129 -13.560 1.00 67.81 83 ALA A C 1
ATOM 635 O O . ALA A 1 83 ? 24.255 4.105 -14.112 1.00 67.81 83 ALA A O 1
ATOM 636 N N . GLU A 1 84 ? 23.759 5.228 -12.235 1.00 75.81 84 GLU A N 1
ATOM 637 C CA . GLU A 1 84 ? 23.996 4.177 -11.249 1.00 75.81 84 GLU A CA 1
ATOM 638 C C . GLU A 1 84 ? 22.731 3.931 -10.395 1.00 75.81 84 GLU A C 1
ATOM 640 O O . GLU A 1 84 ? 21.948 4.873 -10.180 1.00 75.81 84 GLU A O 1
ATOM 645 N N . PRO A 1 85 ? 22.546 2.720 -9.829 1.00 79.88 85 PRO A N 1
ATOM 646 C CA . PRO A 1 85 ? 21.484 2.456 -8.862 1.00 79.88 85 PRO A CA 1
ATOM 647 C C . PRO A 1 85 ? 21.704 3.274 -7.586 1.00 79.88 85 PRO A C 1
ATOM 649 O O . PRO A 1 85 ? 22.824 3.350 -7.065 1.00 79.88 85 PRO A O 1
ATOM 652 N N . SER A 1 86 ? 20.628 3.856 -7.050 1.00 82.50 86 SER A N 1
ATOM 653 C CA . SER A 1 86 ? 20.649 4.574 -5.773 1.00 82.50 86 SER A CA 1
ATOM 654 C C . SER A 1 86 ? 21.021 3.659 -4.597 1.00 82.50 86 SER A C 1
ATOM 656 O O . SER A 1 86 ? 20.883 2.436 -4.666 1.00 82.50 86 SER A O 1
ATOM 658 N N . GLN A 1 87 ? 21.449 4.241 -3.470 1.00 84.75 87 GLN A N 1
ATOM 659 C CA . GLN A 1 87 ? 21.876 3.458 -2.301 1.00 84.75 87 GLN A CA 1
ATOM 660 C C . GLN A 1 87 ? 20.792 2.486 -1.804 1.00 84.75 87 GLN A C 1
ATOM 662 O O . GLN A 1 87 ? 21.088 1.329 -1.527 1.00 84.75 87 GLN A O 1
ATOM 667 N N . ASN A 1 88 ? 19.528 2.918 -1.773 1.00 81.12 88 ASN A N 1
ATOM 668 C CA . ASN A 1 88 ? 18.409 2.071 -1.358 1.00 81.12 88 ASN A CA 1
ATOM 669 C C . ASN A 1 88 ? 18.101 0.921 -2.337 1.00 81.12 88 ASN A C 1
ATOM 671 O O . ASN A 1 88 ? 17.450 -0.034 -1.931 1.00 81.12 88 ASN A O 1
ATOM 675 N N . LEU A 1 89 ? 18.533 1.005 -3.603 1.00 82.31 89 LEU A N 1
ATOM 676 C CA . LEU A 1 89 ? 18.413 -0.093 -4.571 1.00 82.31 89 LEU A CA 1
ATOM 677 C C . LEU A 1 89 ? 19.614 -1.047 -4.524 1.00 82.31 89 LEU A C 1
ATOM 679 O O . LEU A 1 89 ? 19.452 -2.234 -4.780 1.00 82.31 89 LEU A O 1
ATOM 683 N N . ARG A 1 90 ? 20.797 -0.565 -4.119 1.00 82.62 90 ARG A N 1
ATOM 684 C CA . ARG A 1 90 ? 21.984 -1.405 -3.854 1.00 82.62 90 ARG A CA 1
ATOM 685 C C . ARG A 1 90 ? 21.813 -2.317 -2.633 1.00 82.62 90 ARG A C 1
ATOM 687 O O . ARG A 1 90 ? 22.454 -3.357 -2.554 1.00 82.62 90 ARG A O 1
ATOM 694 N N . GLU A 1 91 ? 20.965 -1.910 -1.692 1.00 83.12 91 GLU A N 1
ATOM 695 C CA . GLU A 1 91 ? 20.610 -2.650 -0.471 1.00 83.12 91 GLU A CA 1
ATOM 696 C C . GLU A 1 91 ? 19.219 -3.311 -0.555 1.00 83.12 91 GLU A C 1
ATOM 698 O O . GLU A 1 91 ? 18.726 -3.844 0.439 1.00 83.12 91 GLU A O 1
ATOM 703 N N . TYR A 1 92 ? 18.558 -3.257 -1.718 1.00 84.44 92 TYR A N 1
ATOM 704 C CA . TYR A 1 92 ? 17.213 -3.803 -1.891 1.00 84.44 92 TYR A CA 1
ATOM 705 C C . TYR A 1 92 ? 17.225 -5.329 -1.802 1.00 84.44 92 TYR A C 1
ATOM 707 O O . TYR A 1 92 ? 17.965 -5.982 -2.533 1.00 84.44 92 TYR A O 1
ATOM 715 N N . ASP A 1 93 ? 16.368 -5.891 -0.947 1.00 87.62 93 ASP A N 1
ATOM 716 C CA . ASP A 1 93 ? 16.099 -7.328 -0.919 1.00 87.62 93 ASP A CA 1
ATOM 717 C C . ASP A 1 93 ? 15.180 -7.703 -2.099 1.00 87.62 93 ASP A C 1
ATOM 719 O O . ASP A 1 93 ? 14.000 -7.335 -2.089 1.00 87.62 93 ASP A O 1
ATOM 723 N N . PRO A 1 94 ? 15.659 -8.441 -3.116 1.00 86.19 94 PRO A N 1
ATOM 724 C CA . PRO A 1 94 ? 14.855 -8.781 -4.288 1.00 86.19 94 PRO A CA 1
ATOM 725 C C . PRO A 1 94 ? 13.684 -9.715 -3.954 1.00 86.19 94 PRO A C 1
ATOM 727 O O . PRO A 1 94 ? 12.659 -9.694 -4.642 1.00 86.19 94 PRO A O 1
ATOM 730 N N . GLU A 1 95 ? 13.790 -10.486 -2.863 1.00 89.31 95 GLU A N 1
ATOM 731 C CA . GLU A 1 95 ? 12.696 -11.317 -2.353 1.00 89.31 95 GLU A CA 1
ATOM 732 C C . GLU A 1 95 ? 11.500 -10.477 -1.905 1.00 89.31 95 GLU A C 1
ATOM 734 O O . GLU A 1 95 ? 10.365 -10.944 -1.991 1.00 89.31 95 GLU A O 1
ATOM 739 N N . TRP A 1 96 ? 11.720 -9.220 -1.502 1.00 88.19 96 TRP A N 1
ATOM 740 C CA . TRP A 1 96 ? 10.641 -8.289 -1.184 1.00 88.19 96 TRP A CA 1
ATOM 741 C C . TRP A 1 96 ? 9.733 -8.084 -2.398 1.00 88.19 96 TRP A C 1
ATOM 743 O O . TRP A 1 96 ? 8.532 -8.340 -2.322 1.00 88.19 96 TRP A O 1
ATOM 753 N N . GLY A 1 97 ? 10.304 -7.701 -3.545 1.00 89.50 97 GLY A N 1
ATOM 754 C CA . GLY A 1 97 ? 9.557 -7.521 -4.792 1.00 89.50 97 GLY A CA 1
ATOM 755 C C . GLY A 1 97 ? 8.898 -8.819 -5.259 1.00 89.50 97 GLY A C 1
ATOM 756 O O . GLY A 1 97 ? 7.708 -8.830 -5.601 1.00 89.50 97 GLY A O 1
ATOM 757 N N . ARG A 1 98 ? 9.632 -9.937 -5.164 1.00 91.75 98 ARG A N 1
ATOM 758 C CA . ARG A 1 98 ? 9.124 -11.275 -5.490 1.00 91.75 98 ARG A CA 1
ATOM 759 C C . ARG A 1 98 ? 7.918 -11.670 -4.639 1.00 91.75 98 ARG A C 1
ATOM 761 O O . ARG A 1 98 ? 6.977 -12.281 -5.152 1.00 91.75 98 ARG A O 1
ATOM 768 N N . ALA A 1 99 ? 7.904 -11.312 -3.357 1.00 92.88 99 ALA A N 1
ATOM 769 C CA . ALA A 1 99 ? 6.830 -11.675 -2.442 1.00 92.88 99 ALA A CA 1
ATOM 770 C C . ALA A 1 99 ? 5.493 -11.005 -2.798 1.00 92.88 99 ALA A C 1
ATOM 772 O O . ALA A 1 99 ? 4.442 -11.639 -2.683 1.00 92.88 99 ALA A O 1
ATOM 773 N N . PHE A 1 100 ? 5.516 -9.759 -3.282 1.00 91.62 100 PHE A N 1
ATOM 774 C CA . PHE A 1 100 ? 4.311 -9.068 -3.753 1.00 91.62 100 PHE A CA 1
ATOM 775 C C . PHE A 1 100 ? 3.771 -9.673 -5.051 1.00 91.62 100 PHE A C 1
ATOM 777 O O . PHE A 1 100 ? 2.600 -10.043 -5.107 1.00 91.62 100 PHE A O 1
ATOM 784 N N . ILE A 1 101 ? 4.608 -9.828 -6.083 1.00 92.38 101 ILE A N 1
ATOM 785 C CA . ILE A 1 101 ? 4.154 -10.307 -7.405 1.00 92.38 101 ILE A CA 1
ATOM 786 C C . ILE A 1 101 ? 3.699 -11.776 -7.390 1.00 92.38 101 ILE A C 1
ATOM 788 O O . ILE A 1 101 ? 2.829 -12.157 -8.167 1.00 92.38 101 ILE A O 1
ATOM 792 N N . THR A 1 102 ? 4.242 -12.594 -6.480 1.00 93.31 102 THR A N 1
ATOM 793 C CA . THR A 1 102 ? 3.792 -13.981 -6.249 1.00 93.31 102 THR A CA 1
ATOM 794 C C . THR A 1 102 ? 2.624 -14.087 -5.262 1.00 93.31 102 THR A C 1
ATOM 796 O O . THR A 1 102 ? 2.098 -15.177 -5.050 1.00 93.31 102 THR A O 1
ATOM 799 N N . GLY A 1 103 ? 2.221 -12.981 -4.626 1.00 92.19 103 GLY A N 1
ATOM 800 C CA . GLY A 1 103 ? 1.178 -12.934 -3.596 1.00 92.19 103 GLY A CA 1
ATOM 801 C C . GLY A 1 103 ? 1.575 -13.525 -2.237 1.00 92.19 103 GLY A C 1
ATOM 802 O O . GLY A 1 103 ? 0.783 -13.465 -1.295 1.00 92.19 103 GLY A O 1
ATOM 803 N N . SER A 1 104 ? 2.792 -14.059 -2.086 1.00 92.81 104 SER A N 1
ATOM 804 C CA . SER A 1 104 ? 3.253 -14.652 -0.823 1.00 92.81 104 SER A CA 1
ATOM 805 C C . SER A 1 104 ? 3.355 -13.635 0.324 1.00 92.81 104 SER A C 1
ATOM 807 O O . SER A 1 104 ? 3.155 -14.017 1.476 1.00 92.81 104 SER A O 1
ATOM 809 N N . PHE A 1 105 ? 3.530 -12.342 0.018 1.00 88.94 105 PHE A N 1
ATOM 810 C CA . PHE A 1 105 ? 3.495 -11.236 0.987 1.00 88.94 105 PHE A CA 1
ATOM 811 C C . PHE A 1 105 ? 2.190 -11.191 1.806 1.00 88.94 105 PHE A C 1
ATOM 813 O O . PHE A 1 105 ? 2.227 -11.014 3.023 1.00 88.94 105 PHE A O 1
ATOM 820 N N . ALA A 1 106 ? 1.037 -11.381 1.154 1.00 87.56 106 ALA A N 1
ATOM 821 C CA . ALA A 1 106 ? -0.285 -11.305 1.785 1.00 87.56 106 ALA A CA 1
ATOM 822 C C . ALA A 1 106 ? -0.928 -12.684 2.047 1.00 87.56 106 ALA A C 1
ATOM 824 O O . ALA A 1 106 ? -1.985 -12.758 2.674 1.00 87.56 106 ALA A O 1
ATOM 825 N N . ALA A 1 107 ? -0.304 -13.785 1.609 1.00 88.62 107 ALA A N 1
ATOM 826 C CA . ALA A 1 107 ? -0.906 -15.124 1.604 1.00 88.62 107 ALA A CA 1
ATOM 827 C C . ALA A 1 107 ? -1.406 -15.614 2.979 1.00 88.62 107 ALA A C 1
ATOM 829 O O . ALA A 1 107 ? -2.423 -16.302 3.059 1.00 88.62 107 ALA A O 1
ATOM 830 N N . SER A 1 108 ? -0.720 -15.254 4.069 1.00 89.69 108 SER A N 1
ATOM 831 C CA . SER A 1 108 ? -1.120 -15.586 5.447 1.00 89.69 108 SER A CA 1
ATOM 832 C C . SER A 1 108 ? -1.901 -14.471 6.157 1.00 89.69 108 SER A C 1
ATOM 834 O O . SER A 1 108 ? -2.314 -14.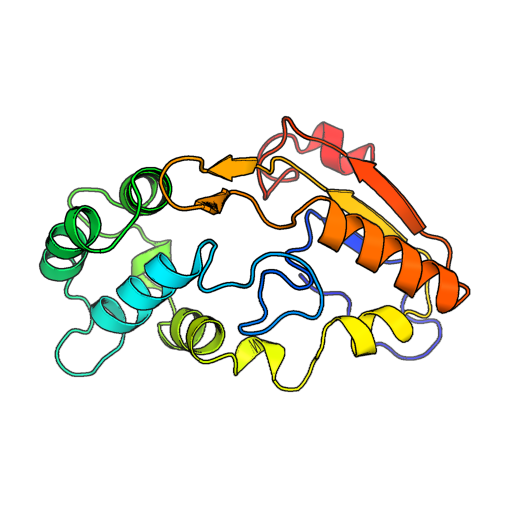649 7.304 1.00 89.69 108 SER A O 1
ATOM 836 N N . CYS A 1 109 ? -2.135 -13.336 5.491 1.00 89.88 109 CYS A N 1
ATOM 837 C CA . CYS A 1 109 ? -2.825 -12.174 6.044 1.00 89.88 109 CYS A CA 1
ATOM 838 C C . CYS A 1 109 ? -3.812 -11.534 5.039 1.00 89.88 109 CYS A C 1
ATOM 840 O O . CYS A 1 109 ? -3.621 -10.382 4.647 1.00 89.88 109 CYS A O 1
ATOM 842 N N . PRO A 1 110 ? -4.900 -12.226 4.634 1.00 92.44 110 PRO A N 1
ATOM 843 C CA . PRO A 1 110 ? -5.918 -11.618 3.779 1.00 92.44 110 PRO A CA 1
ATOM 844 C C . PRO A 1 110 ? -6.517 -10.385 4.465 1.00 92.44 110 PRO A C 1
ATOM 846 O O . PRO A 1 110 ? -7.071 -10.484 5.571 1.00 92.44 110 PRO A O 1
ATOM 849 N N . HIS A 1 111 ? -6.447 -9.218 3.824 1.00 95.06 111 HIS A N 1
ATOM 850 C CA . HIS A 1 111 ? -6.770 -7.941 4.460 1.00 95.06 111 HIS A CA 1
ATOM 851 C C . HIS A 1 111 ? -8.213 -7.900 4.956 1.00 95.06 111 HIS A C 1
ATOM 853 O O . HIS A 1 111 ? -8.478 -7.364 6.029 1.00 95.06 111 HIS A O 1
ATOM 859 N N . HIS A 1 112 ? -9.155 -8.527 4.243 1.00 95.81 112 HIS A N 1
ATOM 860 C CA . HIS A 1 112 ? -10.547 -8.594 4.694 1.00 95.81 112 HIS A CA 1
ATOM 861 C C . HIS A 1 112 ? -10.711 -9.331 6.037 1.00 95.81 112 HIS A C 1
ATOM 863 O O . HIS A 1 112 ? -11.541 -8.924 6.854 1.00 95.81 112 HIS A O 1
ATOM 869 N N . VAL A 1 113 ? -9.909 -10.373 6.293 1.00 95.06 113 VAL A N 1
ATOM 870 C CA . VAL A 1 113 ? -9.893 -11.103 7.570 1.00 95.06 113 VAL A CA 1
ATOM 871 C C . VAL A 1 113 ? -9.236 -10.239 8.639 1.00 95.06 113 VAL A C 1
ATOM 873 O O . VAL A 1 113 ? -9.862 -9.977 9.667 1.00 95.06 113 VAL A O 1
ATOM 876 N N . MET A 1 114 ? -8.029 -9.728 8.382 1.00 93.81 114 MET A N 1
ATOM 877 C CA . MET A 1 114 ? -7.282 -8.883 9.322 1.00 93.81 114 MET A CA 1
ATOM 878 C C . MET A 1 114 ? -8.098 -7.658 9.770 1.00 93.81 114 MET A C 1
ATOM 880 O O . MET A 1 114 ? -8.260 -7.415 10.967 1.00 93.81 114 MET A O 1
ATOM 884 N N . LEU A 1 115 ? -8.679 -6.918 8.822 1.00 95.56 115 LEU A N 1
ATOM 885 C CA . LEU A 1 115 ? -9.460 -5.705 9.082 1.00 95.56 115 LEU A CA 1
ATOM 886 C C . LEU A 1 115 ? -10.774 -5.990 9.827 1.00 95.56 115 LEU A C 1
ATOM 888 O O . LEU A 1 115 ? -11.239 -5.146 10.591 1.00 95.56 115 LEU A O 1
ATOM 892 N N . SER A 1 116 ? -11.351 -7.188 9.673 1.00 96.31 116 SER A N 1
ATOM 893 C CA . SER A 1 116 ? -12.503 -7.628 10.479 1.00 96.31 116 SER A CA 1
ATOM 894 C C . SER A 1 116 ? -12.153 -7.915 11.947 1.00 96.31 116 SER A C 1
ATOM 896 O O . SER A 1 116 ? -13.048 -8.046 12.781 1.00 96.31 116 SER A O 1
ATOM 898 N N . GLN A 1 117 ? -10.860 -8.019 12.277 1.00 93.81 117 GLN A N 1
ATOM 899 C CA . GLN A 1 117 ? -10.370 -8.370 13.609 1.00 93.81 117 GLN A CA 1
ATOM 900 C C . GLN A 1 117 ? -9.728 -7.209 14.372 1.00 93.81 117 GLN A C 1
ATOM 902 O O . GLN A 1 117 ? -9.243 -7.433 15.479 1.00 93.81 117 GLN A O 1
ATOM 907 N N . VAL A 1 118 ? -9.771 -5.976 13.862 1.00 92.94 118 VAL A N 1
ATOM 908 C CA . VAL A 1 118 ? -9.240 -4.801 14.574 1.00 92.94 118 VAL A CA 1
ATOM 909 C C . VAL A 1 118 ? -9.901 -4.636 15.947 1.00 92.94 118 VAL A C 1
ATOM 911 O O . VAL A 1 118 ? -11.120 -4.744 16.082 1.00 92.94 118 VAL A O 1
ATOM 914 N N . LYS A 1 119 ? -9.084 -4.402 16.985 1.00 92.56 119 LYS A N 1
ATOM 915 C CA . LYS A 1 119 ? -9.513 -4.337 18.400 1.00 92.56 119 LYS A CA 1
ATOM 916 C C . LYS A 1 119 ? -9.356 -2.957 19.049 1.00 92.56 119 LYS A C 1
ATOM 918 O O . LYS A 1 119 ? -9.658 -2.817 20.231 1.00 92.56 119 LYS A O 1
ATOM 923 N N . VAL A 1 120 ? -8.883 -1.964 18.298 1.00 93.75 120 VAL A N 1
ATOM 924 C CA . VAL A 1 120 ? -8.591 -0.606 18.785 1.00 93.75 120 VAL A CA 1
ATOM 925 C C . VAL A 1 120 ? -9.164 0.454 17.838 1.00 93.75 120 VAL A C 1
ATOM 927 O O . VAL A 1 120 ? -9.354 0.156 16.657 1.00 93.75 120 VAL A O 1
ATOM 930 N N . PRO A 1 121 ? -9.411 1.689 18.311 1.00 96.06 121 PRO A N 1
ATOM 931 C CA . PRO A 1 121 ? -9.673 2.837 17.452 1.00 96.06 121 PRO A CA 1
ATOM 932 C C . PRO A 1 121 ? -8.570 3.070 16.415 1.00 96.06 121 PRO A C 1
ATOM 934 O O . PRO A 1 121 ? -7.388 2.858 16.687 1.00 96.06 121 PRO A O 1
ATOM 937 N N . VAL A 1 122 ? -8.965 3.550 15.239 1.00 96.62 122 VAL A N 1
ATOM 938 C CA . VAL A 1 122 ? -8.082 3.749 14.085 1.00 96.62 122 VAL A CA 1
ATOM 939 C C . VAL A 1 122 ? -8.158 5.188 13.577 1.00 96.62 122 VAL A C 1
ATOM 941 O O . VAL A 1 122 ? -9.253 5.714 13.371 1.00 96.62 122 VAL A O 1
ATOM 944 N N . LEU A 1 123 ? -7.003 5.785 13.293 1.00 97.38 123 LEU A N 1
ATOM 945 C CA . LEU A 1 123 ? -6.854 6.860 12.313 1.00 97.38 123 LEU A CA 1
ATOM 946 C C . LEU A 1 123 ? -6.381 6.233 10.996 1.00 97.38 123 LEU A C 1
ATOM 948 O O . LEU A 1 123 ? -5.388 5.512 10.984 1.00 97.38 123 LEU A O 1
ATOM 952 N N . PHE A 1 124 ? -7.098 6.485 9.905 1.00 97.88 124 PHE A N 1
ATOM 953 C CA . PHE A 1 124 ? -6.748 6.050 8.554 1.00 97.88 124 PHE A CA 1
ATOM 954 C C . PHE A 1 124 ? -6.677 7.290 7.661 1.00 97.88 124 PHE A C 1
ATOM 956 O O . PHE A 1 124 ? -7.701 7.928 7.398 1.00 97.88 124 PHE A O 1
ATOM 963 N N . THR A 1 125 ? -5.472 7.629 7.206 1.00 98.00 125 THR A N 1
ATOM 964 C CA . THR A 1 125 ? -5.245 8.668 6.199 1.00 98.00 125 THR A CA 1
ATOM 965 C C . THR A 1 125 ? -5.125 8.017 4.819 1.00 98.00 125 THR A C 1
ATOM 967 O O . THR A 1 125 ? -4.535 6.952 4.687 1.00 98.00 125 THR A O 1
ATOM 970 N N . HIS A 1 126 ? -5.731 8.611 3.793 1.00 98.31 126 HIS A N 1
ATOM 971 C CA . HIS A 1 126 ? -5.794 8.068 2.430 1.00 98.31 126 HIS A CA 1
ATOM 972 C C . HIS A 1 126 ? -5.421 9.162 1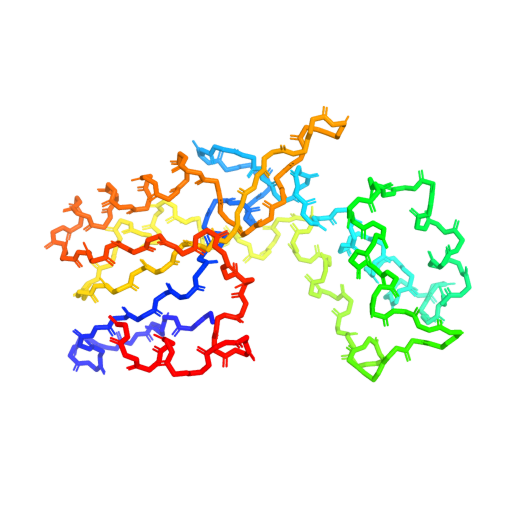.430 1.00 98.31 126 HIS A C 1
ATOM 974 O O . HIS A 1 126 ? -6.098 10.194 1.364 1.00 98.31 126 HIS A O 1
ATOM 980 N N . HIS A 1 127 ? -4.307 8.988 0.728 1.00 98.25 127 HIS A N 1
ATOM 981 C CA . HIS A 1 127 ? -3.572 10.091 0.114 1.00 98.25 127 HIS A CA 1
ATOM 982 C C . HIS A 1 127 ? -3.934 10.263 -1.376 1.00 98.25 127 HIS A C 1
ATOM 984 O O . HIS A 1 127 ? -5.098 10.080 -1.764 1.00 98.25 127 HIS A O 1
ATOM 990 N N . PHE A 1 128 ? -2.986 10.697 -2.211 1.00 97.88 128 PHE A N 1
ATOM 991 C CA . PHE A 1 128 ? -3.150 10.747 -3.660 1.00 97.88 128 PHE A CA 1
ATOM 992 C C . PHE A 1 128 ? -3.395 9.349 -4.243 1.00 97.88 128 PHE A C 1
ATOM 994 O O . PHE A 1 128 ? -2.661 8.400 -3.966 1.00 97.88 128 PHE A O 1
ATOM 1001 N N . ARG A 1 129 ? -4.412 9.254 -5.102 1.00 97.50 129 ARG A N 1
ATOM 1002 C CA . ARG A 1 129 ? -4.709 8.080 -5.920 1.00 97.50 129 ARG A CA 1
ATOM 1003 C C . ARG A 1 129 ? -5.455 8.483 -7.183 1.00 97.50 129 ARG A C 1
ATOM 1005 O O . ARG A 1 129 ? -6.261 9.413 -7.152 1.00 97.50 129 ARG A O 1
ATOM 1012 N N . MET A 1 130 ? -5.225 7.752 -8.264 1.00 96.81 130 MET A N 1
ATOM 1013 C CA . MET A 1 130 ? -5.997 7.824 -9.502 1.00 96.81 130 MET A CA 1
ATOM 1014 C C . MET A 1 130 ? -5.900 6.501 -10.265 1.00 96.81 130 MET A C 1
ATOM 1016 O O . MET A 1 130 ? -4.963 5.731 -10.063 1.00 96.81 130 MET A O 1
ATOM 1020 N N . ILE A 1 131 ? -6.850 6.253 -11.163 1.00 96.19 131 ILE A N 1
ATOM 1021 C CA . ILE A 1 131 ? -6.680 5.233 -12.199 1.00 96.19 131 ILE A CA 1
ATOM 1022 C C . ILE A 1 131 ? -6.052 5.923 -13.408 1.00 96.19 131 ILE A C 1
ATOM 1024 O O . ILE A 1 131 ? -6.558 6.948 -13.862 1.00 96.19 131 ILE A O 1
ATOM 1028 N N . ASP A 1 132 ? -4.942 5.385 -13.893 1.00 94.12 132 ASP A N 1
ATOM 1029 C CA . ASP A 1 132 ? -4.311 5.820 -15.133 1.00 94.12 132 ASP A CA 1
ATOM 1030 C C . ASP A 1 132 ? -5.156 5.384 -16.336 1.00 94.12 132 ASP A C 1
ATOM 1032 O O . ASP A 1 132 ? -5.441 4.199 -16.500 1.00 94.12 132 ASP A O 1
ATOM 1036 N N . GLU A 1 133 ? -5.555 6.327 -17.191 1.00 92.31 133 GLU A N 1
ATOM 1037 C CA . GLU A 1 133 ? -6.431 6.037 -18.335 1.00 92.31 133 GLU A CA 1
ATOM 1038 C C . GLU A 1 133 ? -5.738 5.183 -19.410 1.00 92.31 133 GLU A C 1
ATOM 1040 O O . GLU A 1 133 ? -6.412 4.442 -20.126 1.00 92.31 133 GLU A O 1
ATOM 1045 N N . GLY A 1 134 ? -4.405 5.262 -19.515 1.00 91.19 134 GLY A N 1
ATOM 1046 C CA . GLY A 1 134 ? -3.623 4.526 -20.512 1.00 91.19 134 GLY A CA 1
ATOM 1047 C C . GLY A 1 134 ? -3.421 3.049 -20.163 1.00 91.19 134 GLY A C 1
ATOM 1048 O O . GLY A 1 134 ? -3.672 2.174 -20.991 1.00 91.19 134 GLY A O 1
ATOM 1049 N N . SER A 1 135 ? -2.979 2.762 -18.935 1.00 88.62 135 SER A N 1
ATOM 1050 C CA . SER A 1 135 ? -2.729 1.394 -18.448 1.00 88.62 135 SER A CA 1
ATOM 1051 C C . SER A 1 135 ? -3.925 0.745 -17.745 1.00 88.62 135 SER A C 1
ATOM 1053 O O . SER A 1 135 ? -3.922 -0.467 -17.533 1.00 88.62 135 SER A O 1
ATOM 1055 N N . GLY A 1 136 ? -4.928 1.527 -17.332 1.00 91.69 136 GLY A N 1
ATOM 1056 C CA . GLY A 1 136 ? -6.001 1.081 -16.435 1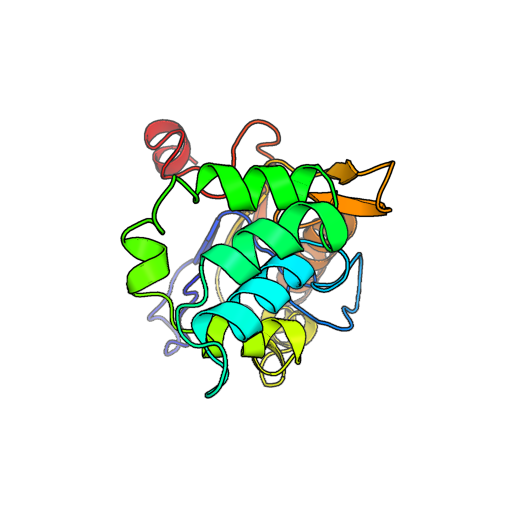.00 91.69 136 GLY A CA 1
ATOM 1057 C C . GLY A 1 136 ? -5.536 0.795 -14.998 1.00 91.69 136 GLY A C 1
ATOM 1058 O O . GLY A 1 136 ? -6.319 0.287 -14.193 1.00 91.69 136 GLY A O 1
ATOM 1059 N N . GLY A 1 137 ? -4.270 1.081 -14.675 1.00 94.31 137 GLY A N 1
ATOM 1060 C CA . GLY A 1 137 ? -3.652 0.761 -13.392 1.00 94.31 137 GLY A CA 1
ATOM 1061 C C . GLY A 1 137 ? -3.920 1.797 -12.300 1.00 94.31 137 GLY A C 1
ATOM 1062 O O . GLY A 1 137 ? -4.110 2.982 -12.570 1.00 94.31 137 GLY A O 1
ATOM 1063 N N . LEU A 1 138 ? -3.895 1.360 -11.040 1.00 97.31 138 LEU A N 1
ATOM 1064 C CA . LEU A 1 138 ? -3.939 2.243 -9.875 1.00 97.31 138 LEU A CA 1
ATOM 1065 C C . LEU A 1 138 ? -2.575 2.897 -9.640 1.00 97.31 138 LEU A C 1
ATOM 1067 O O . LEU A 1 138 ? -1.617 2.221 -9.251 1.00 97.31 138 LEU A O 1
ATOM 1071 N N . ILE A 1 139 ? -2.535 4.221 -9.779 1.00 96.31 139 ILE A N 1
ATOM 1072 C CA . ILE A 1 139 ? -1.494 5.075 -9.205 1.00 96.31 139 ILE A CA 1
ATOM 1073 C C . ILE A 1 139 ? -1.935 5.455 -7.789 1.00 96.31 139 ILE A C 1
ATOM 1075 O O . ILE A 1 139 ? -3.048 5.946 -7.603 1.00 96.31 139 ILE A O 1
ATOM 1079 N N . GLY A 1 140 ? -1.061 5.274 -6.801 1.00 95.38 140 GLY A N 1
ATOM 1080 C CA . GLY A 1 140 ? -1.366 5.498 -5.382 1.00 95.38 140 GLY A CA 1
ATOM 1081 C C . GLY A 1 140 ? -1.538 4.188 -4.616 1.00 95.38 140 GLY A C 1
ATOM 1082 O O . GLY A 1 140 ? -1.559 3.109 -5.207 1.00 95.38 140 GLY A O 1
ATOM 1083 N N . ALA A 1 141 ? -1.616 4.267 -3.288 1.00 96.12 141 ALA A N 1
ATOM 1084 C CA . ALA A 1 141 ? -1.636 3.066 -2.466 1.00 96.12 141 ALA A CA 1
ATOM 1085 C C . ALA A 1 141 ? -2.998 2.376 -2.463 1.00 96.12 141 ALA A C 1
ATOM 1087 O O . ALA A 1 141 ? -3.048 1.171 -2.651 1.00 96.12 141 ALA A O 1
ATOM 1088 N N . CYS A 1 142 ? -4.101 3.102 -2.281 1.00 96.38 142 CYS A N 1
ATOM 1089 C CA . CYS A 1 142 ? -5.451 2.536 -2.209 1.00 96.38 142 CYS A CA 1
ATOM 1090 C C . CYS A 1 142 ? -6.367 3.196 -3.244 1.00 96.38 142 CYS A C 1
ATOM 1092 O O . CYS A 1 142 ? -6.195 4.366 -3.569 1.00 96.38 142 CYS A O 1
ATOM 1094 N N . ALA A 1 143 ? -7.369 2.473 -3.740 1.00 97.94 143 ALA A N 1
ATOM 1095 C CA . ALA A 1 143 ? -8.480 3.055 -4.491 1.00 97.94 143 ALA A CA 1
ATOM 1096 C C . ALA A 1 143 ? -9.646 3.429 -3.555 1.00 97.94 143 ALA A C 1
ATOM 1098 O O . ALA A 1 143 ? -9.825 2.828 -2.495 1.00 97.94 143 ALA A O 1
ATOM 1099 N N . ASP A 1 144 ? -10.521 4.352 -3.967 1.00 98.25 144 ASP A N 1
ATOM 1100 C CA . ASP A 1 144 ? -11.682 4.753 -3.151 1.00 98.25 144 ASP A CA 1
ATOM 1101 C C . ASP A 1 144 ? -12.582 3.573 -2.708 1.00 98.25 144 ASP A C 1
ATOM 1103 O O . ASP A 1 144 ? -12.857 3.473 -1.509 1.00 98.25 144 ASP A O 1
ATOM 1107 N N . PRO A 1 145 ? -12.953 2.598 -3.572 1.00 98.12 145 PRO A N 1
ATOM 1108 C CA . PRO A 1 145 ? -13.733 1.429 -3.141 1.00 98.12 145 PRO A CA 1
ATOM 1109 C C . PRO A 1 145 ? -13.006 0.543 -2.117 1.00 98.12 145 PRO A C 1
ATOM 1111 O O . PRO A 1 145 ? -13.641 -0.110 -1.284 1.00 98.12 145 PRO A O 1
ATOM 1114 N N . GLN A 1 146 ? -11.671 0.515 -2.160 1.00 98.38 146 GLN A N 1
ATOM 1115 C CA . GLN A 1 146 ? -10.841 -0.222 -1.208 1.00 98.38 146 GLN A CA 1
ATOM 1116 C C . GLN A 1 146 ? -10.845 0.493 0.148 1.00 98.38 146 GLN A C 1
ATOM 1118 O O . GLN A 1 146 ? -11.181 -0.124 1.160 1.00 98.38 146 GLN A O 1
ATOM 1123 N N . ALA A 1 147 ? -10.608 1.808 0.173 1.00 98.44 147 ALA A N 1
ATOM 1124 C CA . ALA A 1 147 ? -10.681 2.624 1.384 1.00 98.44 147 ALA A CA 1
ATOM 1125 C C . ALA A 1 147 ? -12.077 2.590 2.042 1.00 98.44 147 ALA A C 1
ATOM 1127 O O . ALA A 1 147 ? -12.196 2.429 3.262 1.00 98.44 147 ALA A O 1
ATOM 1128 N N . GLU A 1 148 ? -13.153 2.646 1.253 1.00 98.62 148 GLU A N 1
ATOM 1129 C CA . GLU A 1 148 ? -14.520 2.437 1.743 1.00 98.62 148 GLU A CA 1
ATOM 1130 C C . GLU A 1 148 ? -14.688 1.060 2.397 1.00 98.62 148 GLU A C 1
ATOM 1132 O O . GLU A 1 148 ? -15.268 0.944 3.485 1.00 98.62 148 GLU A O 1
ATOM 1137 N N . ARG A 1 149 ? -14.152 0.004 1.773 1.00 98.62 149 ARG A N 1
ATOM 1138 C CA . ARG A 1 149 ? -14.230 -1.362 2.299 1.00 98.62 149 ARG A CA 1
ATOM 1139 C C . ARG A 1 149 ? -13.480 -1.517 3.622 1.00 98.62 149 ARG A C 1
ATOM 1141 O O . ARG A 1 149 ? -14.003 -2.177 4.524 1.00 98.62 149 ARG A O 1
ATOM 1148 N N . VAL A 1 150 ? -12.318 -0.879 3.769 1.00 98.25 150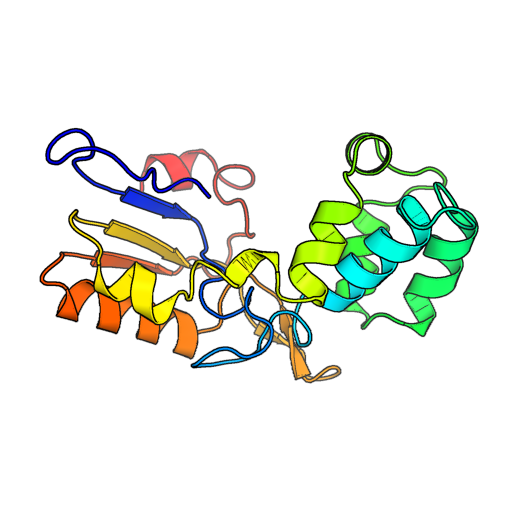 VAL A N 1
ATOM 1149 C CA . VAL A 1 150 ? -11.564 -0.794 5.034 1.00 98.25 150 VAL A CA 1
ATOM 1150 C C . VAL A 1 150 ? -12.447 -0.196 6.131 1.00 98.25 150 VAL A C 1
ATOM 1152 O O . VAL A 1 150 ? -12.653 -0.817 7.177 1.00 98.25 150 VAL A O 1
ATOM 1155 N N . VAL A 1 151 ? -13.044 0.972 5.872 1.00 98.62 151 VAL A N 1
ATOM 1156 C CA . VAL A 1 151 ? -13.920 1.672 6.825 1.00 98.62 151 VAL A CA 1
ATOM 1157 C C . VAL A 1 151 ? -15.135 0.822 7.211 1.00 98.62 151 VAL A C 1
ATOM 1159 O O . VAL A 1 151 ? -15.496 0.764 8.390 1.00 98.62 151 VAL A O 1
ATOM 1162 N N . GLN A 1 152 ? -15.753 0.119 6.258 1.00 98.62 152 GLN A N 1
ATOM 1163 C CA . GLN A 1 152 ? -16.859 -0.802 6.538 1.00 98.62 152 GLN A CA 1
ATOM 1164 C C . GLN A 1 152 ? -16.443 -1.964 7.451 1.00 98.62 152 GLN A C 1
ATOM 1166 O O . GLN A 1 152 ? -17.189 -2.307 8.369 1.00 98.62 152 GLN A O 1
ATOM 1171 N N . LEU A 1 153 ? -15.288 -2.588 7.203 1.00 98.44 153 LEU A N 1
ATOM 1172 C CA . LEU A 1 153 ? -14.817 -3.748 7.965 1.00 98.44 153 LEU A CA 1
ATOM 1173 C C . LEU A 1 153 ? -14.477 -3.379 9.412 1.00 98.44 153 LEU A C 1
ATOM 1175 O O . LEU A 1 153 ? -14.967 -4.037 10.329 1.00 98.44 153 LEU A O 1
ATOM 1179 N N . VAL A 1 154 ? -13.744 -2.284 9.626 1.00 97.94 154 VAL A N 1
ATOM 1180 C CA . VAL A 1 154 ? -13.369 -1.821 10.975 1.00 97.94 154 VAL A CA 1
ATOM 1181 C C . VAL A 1 154 ? -14.601 -1.407 11.789 1.00 97.94 154 VAL A C 1
ATOM 1183 O O . VAL A 1 154 ? -14.716 -1.760 12.964 1.00 97.94 154 VAL A O 1
ATOM 1186 N N . ARG A 1 155 ? -15.589 -0.749 11.161 1.00 98.38 155 ARG A N 1
ATOM 1187 C CA . ARG A 1 155 ? -16.875 -0.436 11.816 1.00 98.38 155 ARG A CA 1
ATOM 1188 C C . ARG A 1 155 ? -17.666 -1.696 12.175 1.00 98.38 155 ARG A C 1
ATOM 1190 O O . ARG A 1 155 ? -18.235 -1.761 13.260 1.00 98.38 155 ARG A O 1
ATOM 1197 N N . ARG A 1 156 ? -17.683 -2.716 11.305 1.00 98.19 156 ARG A N 1
ATOM 1198 C CA . ARG A 1 156 ? -18.323 -4.019 11.585 1.00 98.19 156 ARG A CA 1
ATOM 1199 C C . ARG A 1 156 ? -17.611 -4.807 12.691 1.00 98.19 156 ARG A C 1
ATOM 1201 O O . ARG A 1 156 ? -18.278 -5.549 13.401 1.00 98.19 156 ARG A O 1
ATOM 1208 N N . ALA A 1 157 ? -16.309 -4.596 12.889 1.00 96.50 157 ALA A N 1
ATOM 1209 C CA . ALA A 1 157 ? -15.554 -5.109 14.037 1.00 96.50 157 ALA A CA 1
ATOM 1210 C C . ALA A 1 157 ? -15.882 -4.391 15.370 1.00 96.50 157 ALA A C 1
ATOM 1212 O O . ALA A 1 157 ? -15.302 -4.713 16.407 1.00 96.50 157 ALA A O 1
ATOM 1213 N N . GLY A 1 158 ? -16.797 -3.411 15.359 1.00 97.62 158 GLY A N 1
ATOM 1214 C CA . GLY A 1 158 ? -17.203 -2.633 16.532 1.00 97.62 158 GLY A CA 1
ATOM 1215 C C . GLY A 1 158 ? -16.244 -1.499 16.903 1.00 97.62 158 GLY A C 1
ATOM 1216 O O . GLY A 1 158 ? -16.402 -0.897 17.964 1.00 97.62 158 GLY A O 1
ATOM 1217 N N . GLN A 1 159 ? -15.253 -1.196 16.058 1.00 96.56 159 GLN A N 1
ATOM 1218 C CA . GLN A 1 159 ? -14.238 -0.181 16.335 1.00 96.56 159 GLN A CA 1
ATOM 1219 C C . GLN A 1 159 ? -14.555 1.172 15.699 1.00 96.56 159 GLN A C 1
ATOM 1221 O O . GLN A 1 159 ? -15.231 1.284 14.673 1.00 96.56 159 GLN A O 1
ATOM 1226 N N . ARG A 1 160 ? -14.028 2.230 16.324 1.00 97.81 160 ARG A N 1
ATOM 1227 C CA . ARG A 1 160 ? -14.067 3.587 15.770 1.00 97.81 160 ARG A CA 1
ATOM 1228 C C . ARG A 1 160 ? -12.983 3.721 14.706 1.00 97.81 160 ARG A C 1
ATOM 1230 O O . ARG A 1 160 ? -11.850 3.317 14.942 1.00 97.81 160 ARG A O 1
ATOM 1237 N N . ILE A 1 161 ? -13.318 4.342 13.580 1.00 98.19 161 ILE A N 1
ATOM 1238 C CA . ILE A 1 161 ? -12.346 4.705 12.547 1.00 98.19 161 ILE A CA 1
ATOM 1239 C C . ILE A 1 161 ? -12.574 6.145 12.089 1.00 98.19 161 ILE A C 1
ATOM 1241 O O . ILE A 1 161 ? -13.659 6.495 11.613 1.00 98.19 161 ILE A O 1
ATOM 1245 N N . THR A 1 162 ? -11.538 6.962 12.250 1.00 98.44 162 THR A N 1
ATOM 1246 C CA . THR A 1 162 ? -11.423 8.309 11.697 1.00 98.44 162 THR A CA 1
ATOM 1247 C C . THR A 1 162 ? -10.751 8.181 10.339 1.00 98.44 162 THR A C 1
ATOM 1249 O O . THR A 1 162 ? -9.566 7.877 10.263 1.00 98.44 162 THR A O 1
ATOM 1252 N N . TYR A 1 163 ? -11.516 8.380 9.270 1.00 98.44 163 TYR A N 1
ATOM 1253 C CA . TYR A 1 163 ? -10.999 8.411 7.904 1.00 98.44 163 TYR A CA 1
ATOM 1254 C C . TYR A 1 163 ? -10.722 9.860 7.490 1.00 98.44 163 TYR A C 1
ATOM 1256 O O . TYR A 1 163 ? -11.593 10.722 7.646 1.00 98.44 163 TYR A O 1
ATOM 1264 N N . ARG A 1 164 ? -9.526 10.126 6.961 1.00 98.44 164 ARG A N 1
ATOM 1265 C CA . ARG A 1 164 ? -9.109 11.422 6.410 1.00 98.44 164 ARG A CA 1
ATOM 1266 C C . ARG A 1 164 ? -8.577 11.218 4.998 1.00 98.44 164 ARG A C 1
ATOM 1268 O O . ARG A 1 164 ? -7.714 10.373 4.795 1.00 98.44 164 ARG A O 1
ATOM 1275 N N . SER A 1 165 ? -9.067 11.991 4.032 1.00 98.25 165 SER A N 1
ATOM 1276 C CA . SER A 1 165 ? -8.518 11.968 2.675 1.00 98.25 165 SER A CA 1
ATOM 1277 C C . SER A 1 165 ? -7.629 13.185 2.444 1.00 98.25 165 SER A C 1
ATOM 1279 O O . SER A 1 165 ? -8.060 14.312 2.681 1.00 98.25 165 SER A O 1
ATOM 1281 N N . PHE A 1 166 ? -6.415 12.941 1.958 1.00 98.19 166 PHE A N 1
ATOM 1282 C CA . PHE A 1 166 ? -5.410 13.946 1.626 1.00 98.19 166 PHE A CA 1
ATOM 1283 C C . PHE A 1 166 ? -4.952 13.752 0.173 1.00 98.19 166 PHE A C 1
ATOM 1285 O O . PHE A 1 166 ? -3.819 13.339 -0.067 1.00 98.19 166 PHE A O 1
ATOM 1292 N N . PRO A 1 167 ? -5.811 14.033 -0.827 1.00 97.38 167 PRO A N 1
ATOM 1293 C CA . PRO A 1 167 ? -5.522 13.743 -2.235 1.00 97.38 167 PRO A CA 1
ATOM 1294 C C . PRO A 1 167 ? -4.312 14.500 -2.810 1.00 97.38 167 PRO A C 1
ATOM 1296 O O . PRO A 1 167 ? -3.902 14.197 -3.919 1.00 97.38 167 PRO A O 1
ATOM 1299 N N . MET A 1 168 ? -3.746 15.471 -2.082 1.00 96.31 168 MET A N 1
ATOM 1300 C CA . MET A 1 168 ? -2.552 16.232 -2.480 1.00 96.31 168 MET A CA 1
ATOM 1301 C C . MET A 1 168 ? -1.253 15.750 -1.806 1.00 96.31 168 MET A C 1
ATOM 1303 O O . MET A 1 168 ? -0.189 16.317 -2.055 1.00 96.31 168 MET A O 1
ATOM 1307 N N . MET A 1 169 ? -1.330 14.748 -0.926 1.00 97.38 169 MET A N 1
ATOM 1308 C CA . MET A 1 169 ? -0.160 14.142 -0.289 1.00 97.38 169 MET A CA 1
ATOM 1309 C C . MET A 1 169 ? 0.303 12.925 -1.089 1.00 97.38 169 MET A C 1
ATOM 1311 O O . MET A 1 169 ? -0.512 12.160 -1.601 1.00 97.38 169 MET A O 1
ATOM 1315 N N . ALA A 1 170 ? 1.612 12.727 -1.177 1.00 93.94 170 ALA A N 1
ATOM 1316 C CA . ALA A 1 170 ? 2.219 11.483 -1.615 1.00 93.94 170 ALA A CA 1
ATOM 1317 C C . ALA A 1 170 ? 2.093 10.404 -0.525 1.00 93.94 170 ALA A C 1
ATOM 1319 O O . ALA A 1 170 ? 1.723 10.675 0.618 1.00 93.94 170 ALA A O 1
ATOM 1320 N N . HIS A 1 171 ? 2.451 9.169 -0.874 1.00 93.88 171 HIS A N 1
ATOM 1321 C CA . HIS A 1 171 ? 2.349 7.993 -0.004 1.00 93.88 171 HIS A CA 1
ATOM 1322 C C . HIS A 1 171 ? 3.008 8.161 1.386 1.00 93.88 171 HIS A C 1
ATOM 1324 O O . HIS A 1 171 ? 2.500 7.654 2.381 1.00 93.88 171 HIS A O 1
ATOM 1330 N N . SER A 1 172 ? 4.107 8.919 1.468 1.00 93.44 172 SER A N 1
ATOM 1331 C CA . SER A 1 172 ? 4.734 9.350 2.726 1.00 93.44 172 SER A CA 1
ATOM 1332 C C . SER A 1 172 ? 4.353 10.808 3.008 1.00 93.44 172 SER A C 1
ATOM 1334 O O . SER A 1 172 ? 5.048 11.741 2.601 1.00 93.44 172 SER A O 1
ATOM 1336 N N . MET A 1 173 ? 3.239 11.013 3.714 1.00 95.75 173 MET A N 1
ATOM 1337 C CA . MET A 1 173 ? 2.849 12.339 4.204 1.00 95.75 173 MET A CA 1
ATOM 1338 C C . MET A 1 173 ? 3.817 12.797 5.296 1.00 95.75 173 MET A C 1
ATOM 1340 O O . MET A 1 173 ? 4.213 13.955 5.283 1.00 95.75 173 MET A O 1
ATOM 1344 N N . HIS A 1 174 ? 4.302 11.896 6.158 1.00 95.12 174 HIS A N 1
ATOM 1345 C CA . HIS A 1 174 ? 5.357 12.216 7.132 1.00 95.12 174 HIS A CA 1
ATOM 1346 C C . HIS A 1 174 ? 6.667 12.707 6.494 1.00 95.12 174 HIS A C 1
ATOM 1348 O O . HIS A 1 174 ? 7.432 13.403 7.155 1.00 95.12 174 HIS A O 1
ATOM 1354 N N . GLY A 1 175 ? 6.952 12.327 5.243 1.00 94.00 175 GLY A N 1
ATOM 1355 C CA . GLY A 1 175 ? 8.116 12.794 4.488 1.00 94.00 175 GLY A CA 1
ATOM 1356 C C . GLY A 1 175 ? 7.855 14.086 3.710 1.00 94.00 175 GLY A C 1
ATOM 1357 O O . GLY A 1 175 ? 8.747 14.926 3.619 1.00 94.00 175 GLY A O 1
ATOM 1358 N N . GLN A 1 176 ? 6.646 14.258 3.163 1.00 95.50 176 GLN A N 1
ATOM 1359 C CA . GLN A 1 176 ? 6.262 15.440 2.379 1.00 95.50 176 GLN A CA 1
ATOM 1360 C C . GLN A 1 176 ? 5.870 16.645 3.250 1.00 95.50 176 GLN A C 1
ATOM 1362 O O . GLN A 1 176 ? 6.319 17.758 2.986 1.00 95.50 176 GLN A O 1
ATOM 1367 N N . ASP A 1 177 ? 5.023 16.436 4.258 1.00 97.25 177 ASP A N 1
ATOM 1368 C CA . ASP A 1 177 ? 4.553 17.459 5.197 1.00 97.25 177 ASP A CA 1
ATOM 1369 C C . ASP A 1 177 ? 4.506 16.885 6.630 1.00 97.25 177 ASP A C 1
ATOM 1371 O O . ASP A 1 177 ? 3.463 16.416 7.105 1.00 97.25 177 ASP A O 1
ATOM 1375 N N . PRO A 1 178 ? 5.647 16.918 7.348 1.00 96.75 178 PRO A N 1
ATOM 1376 C CA . PRO A 1 178 ? 5.734 16.429 8.722 1.00 96.75 178 PRO A CA 1
ATOM 1377 C C . PRO A 1 178 ? 4.806 17.167 9.698 1.00 96.75 178 PRO A C 1
ATOM 1379 O O . PRO A 1 178 ? 4.427 16.595 10.719 1.00 96.75 178 PRO A O 1
ATOM 1382 N N . THR A 1 179 ? 4.448 18.425 9.405 1.00 97.81 179 THR A N 1
ATOM 1383 C CA . THR A 1 179 ? 3.561 19.233 10.258 1.00 97.81 179 THR A CA 1
ATOM 1384 C C . THR A 1 179 ? 2.132 18.726 10.133 1.00 97.81 179 THR A C 1
ATOM 1386 O O . THR A 1 179 ? 1.520 18.367 11.136 1.00 97.81 179 THR A O 1
ATOM 1389 N N . LEU A 1 180 ? 1.633 18.592 8.899 1.00 97.06 180 LEU A N 1
ATOM 1390 C CA . LEU A 1 180 ? 0.310 18.026 8.638 1.00 97.06 180 LEU A CA 1
ATOM 1391 C C . LEU A 1 180 ? 0.184 16.602 9.194 1.00 97.06 180 LEU A C 1
ATOM 1393 O O . LEU A 1 180 ? -0.850 16.261 9.765 1.00 97.06 180 LEU A O 1
ATOM 1397 N N . PHE A 1 181 ? 1.235 15.786 9.072 1.00 95.44 181 PHE A N 1
ATOM 1398 C CA . PHE A 1 181 ? 1.264 14.446 9.659 1.00 95.44 181 PHE A CA 1
ATOM 1399 C C . PHE A 1 181 ? 1.152 14.460 11.192 1.00 95.44 181 PHE A C 1
ATOM 1401 O O . PHE A 1 181 ? 0.448 13.622 11.751 1.00 95.44 181 PHE A O 1
ATOM 1408 N N . ALA A 1 182 ? 1.821 15.394 11.874 1.00 95.81 182 ALA A N 1
ATOM 1409 C CA . ALA A 1 182 ? 1.781 15.501 13.333 1.00 95.81 182 ALA A CA 1
ATOM 1410 C C . ALA A 1 182 ? 0.454 16.072 13.875 1.00 95.81 182 ALA A C 1
ATOM 1412 O O . ALA A 1 182 ? 0.058 15.720 14.987 1.00 95.81 182 ALA A O 1
ATOM 1413 N N . ASP A 1 183 ? -0.228 16.919 13.098 1.00 96.19 183 ASP A N 1
ATOM 1414 C CA . ASP A 1 183 ? -1.480 17.593 13.480 1.00 96.19 183 ASP A CA 1
ATOM 1415 C C . ASP A 1 183 ? -2.767 16.773 13.192 1.00 96.19 183 ASP A C 1
ATOM 1417 O O . ASP A 1 183 ? -3.862 17.204 13.571 1.00 96.19 183 ASP A O 1
ATOM 1421 N N . THR A 1 184 ? -2.666 15.619 12.512 1.00 93.38 184 THR A N 1
ATOM 1422 C CA . THR A 1 184 ? -3.809 14.821 11.992 1.00 93.38 184 THR A CA 1
ATOM 1423 C C . THR A 1 184 ? -4.375 13.776 12.965 1.00 93.38 184 THR A C 1
ATOM 1425 O O . THR A 1 184 ? -5.630 13.693 13.041 1.00 93.38 184 THR A O 1
#

Secondary structure (DSSP, 8-state):
-------TTS-S-EEEES--TTTTSSS-SSS--GGGTTHHHHHHHHHHHHSTTTTT-HHHHHHHHHHHS-HHHHHHHHHTBSSSB-HHHHT--HHHHHHHHTSTTTTT--HHHHHHT--S-EEEEE--EEE-TTT--EEES--HHHHHHHHHHHHHTT--EEEEE-TTS-S-HHHH-HHHHHH-